Protein AF-C6SLC5-F1 (afdb_monomer_lite)

Structure (mmCIF, N/CA/C/O backbone):
data_AF-C6SLC5-F1
#
_entry.id   AF-C6SLC5-F1
#
loop_
_atom_site.group_PDB
_atom_site.id
_atom_site.type_symbol
_atom_site.label_atom_id
_atom_site.label_alt_id
_atom_site.label_comp_id
_atom_site.label_asym_id
_atom_site.label_entity_id
_atom_site.label_seq_id
_atom_site.pdbx_PDB_ins_code
_atom_site.Cartn_x
_atom_site.Cartn_y
_atom_site.Cartn_z
_atom_site.occupancy
_atom_site.B_iso_or_equiv
_atom_site.auth_seq_id
_atom_site.auth_comp_id
_atom_site.auth_asym_id
_atom_site.auth_atom_id
_atom_site.pdbx_PDB_model_num
ATOM 1 N N . MET A 1 1 ? 1.363 -13.515 1.981 1.00 87.81 1 MET A N 1
ATOM 2 C CA . MET A 1 1 ? 1.481 -14.155 0.653 1.00 87.81 1 MET A CA 1
ATOM 3 C C . MET A 1 1 ? 2.919 -14.030 0.180 1.00 87.81 1 MET A C 1
ATOM 5 O O . MET A 1 1 ? 3.449 -12.926 0.216 1.00 87.81 1 MET A O 1
ATOM 9 N N . ASN A 1 2 ? 3.531 -15.131 -0.256 1.00 89.69 2 ASN A N 1
ATOM 10 C CA . ASN A 1 2 ? 4.826 -15.098 -0.937 1.00 89.69 2 ASN A CA 1
ATOM 11 C C . ASN A 1 2 ? 4.563 -15.045 -2.444 1.00 89.69 2 ASN A C 1
ATOM 13 O O . ASN A 1 2 ? 3.825 -15.890 -2.949 1.00 89.69 2 ASN A O 1
ATOM 17 N N . VAL A 1 3 ? 5.121 -14.058 -3.144 1.00 88.75 3 VAL A N 1
ATOM 18 C CA . VAL A 1 3 ? 4.898 -13.860 -4.582 1.00 88.75 3 VAL A CA 1
ATOM 19 C C . VAL A 1 3 ? 6.215 -13.822 -5.340 1.00 88.75 3 VAL A C 1
ATOM 21 O O . VAL A 1 3 ? 7.162 -13.140 -4.947 1.00 88.75 3 VAL A O 1
ATOM 24 N N . LYS A 1 4 ? 6.250 -14.556 -6.450 1.00 86.88 4 LYS A N 1
ATOM 25 C CA . LYS A 1 4 ? 7.299 -14.456 -7.459 1.00 86.88 4 LYS A CA 1
ATOM 26 C C . LYS A 1 4 ? 6.902 -13.354 -8.430 1.00 86.88 4 LYS A C 1
ATOM 28 O O . LYS A 1 4 ? 5.849 -13.438 -9.054 1.00 86.88 4 LYS A O 1
ATOM 33 N N . VAL A 1 5 ? 7.714 -12.307 -8.497 1.00 81.50 5 VAL A N 1
ATOM 34 C CA . VAL A 1 5 ? 7.429 -11.120 -9.306 1.00 81.50 5 VAL A CA 1
ATOM 35 C C . VAL A 1 5 ? 8.194 -11.230 -10.609 1.00 81.50 5 VAL A C 1
ATOM 37 O O . VAL A 1 5 ? 9.418 -11.356 -10.601 1.00 81.50 5 VAL A O 1
ATOM 40 N N . HIS A 1 6 ? 7.460 -11.195 -11.713 1.00 79.44 6 HIS A N 1
ATOM 41 C CA . HIS A 1 6 ? 8.014 -11.175 -13.060 1.00 79.44 6 HIS A CA 1
ATOM 42 C C . HIS A 1 6 ? 7.972 -9.750 -13.611 1.00 79.44 6 HIS A C 1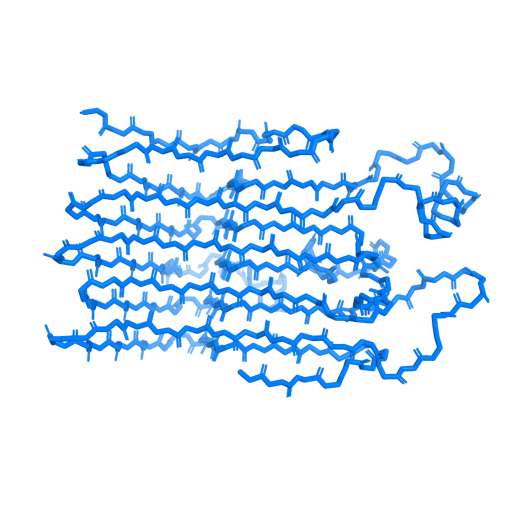
ATOM 44 O O . HIS A 1 6 ? 7.500 -8.814 -12.957 1.00 79.44 6 HIS A O 1
ATOM 50 N N . LYS A 1 7 ? 8.467 -9.566 -14.832 1.00 74.62 7 LYS A N 1
ATOM 51 C CA . LYS A 1 7 ? 8.253 -8.321 -15.572 1.00 74.62 7 LYS A CA 1
ATOM 52 C C . LYS A 1 7 ? 6.748 -8.082 -15.808 1.00 74.62 7 LYS A C 1
ATOM 54 O O . LYS A 1 7 ? 6.029 -9.005 -16.176 1.00 74.62 7 LYS A O 1
ATOM 59 N N . ASP A 1 8 ? 6.304 -6.841 -15.606 1.00 75.31 8 ASP A N 1
ATOM 60 C CA . ASP A 1 8 ? 4.934 -6.345 -15.829 1.00 75.31 8 ASP A CA 1
ATOM 61 C C . ASP A 1 8 ? 3.830 -7.069 -15.031 1.00 75.31 8 ASP A C 1
ATOM 63 O O . ASP A 1 8 ? 2.659 -7.080 -15.412 1.00 75.31 8 ASP A O 1
ATOM 67 N N . THR A 1 9 ? 4.183 -7.661 -13.885 1.00 80.00 9 THR A N 1
ATOM 68 C CA . THR A 1 9 ? 3.211 -8.284 -12.975 1.00 80.00 9 THR A CA 1
ATOM 69 C C . THR A 1 9 ? 2.804 -7.353 -11.845 1.00 80.00 9 THR A C 1
ATOM 71 O O . THR A 1 9 ? 3.651 -6.740 -11.190 1.00 80.00 9 THR A O 1
ATOM 74 N N . HIS A 1 10 ? 1.505 -7.317 -11.556 1.00 86.62 10 HIS A N 1
ATOM 75 C CA . HIS A 1 10 ? 0.929 -6.544 -10.462 1.00 86.62 10 HIS A CA 1
ATOM 76 C C . HIS A 1 10 ? 0.331 -7.487 -9.419 1.00 86.62 10 HIS A C 1
ATOM 78 O O . HIS A 1 10 ? -0.437 -8.385 -9.764 1.00 86.62 10 HIS A O 1
ATOM 84 N N . HIS A 1 11 ? 0.650 -7.266 -8.145 1.00 91.00 11 HIS A N 1
ATOM 85 C CA . HIS A 1 11 ? 0.053 -8.023 -7.046 1.00 91.00 11 HIS A CA 1
ATOM 86 C C . HIS A 1 11 ? -0.612 -7.103 -6.034 1.00 91.00 11 HIS A C 1
ATOM 88 O O . HIS A 1 11 ? -0.116 -6.015 -5.732 1.00 91.00 11 HIS A O 1
ATOM 94 N N . PHE A 1 12 ? -1.706 -7.604 -5.468 1.00 93.62 12 PHE A N 1
ATOM 95 C CA . PHE A 1 12 ? -2.562 -6.882 -4.542 1.00 93.62 12 PHE A CA 1
ATOM 96 C C . PHE A 1 12 ? -2.860 -7.765 -3.334 1.00 93.62 12 PHE A C 1
ATOM 98 O O . PHE A 1 12 ? -3.155 -8.948 -3.500 1.00 93.62 12 PHE A O 1
ATOM 105 N N . GLY A 1 13 ? -2.802 -7.203 -2.128 1.00 96.25 13 GLY A N 1
ATOM 106 C CA . GLY A 1 13 ? -3.351 -7.857 -0.940 1.00 96.25 13 GLY A CA 1
ATOM 107 C C . GLY A 1 13 ? -4.875 -7.765 -0.946 1.00 96.25 13 GLY A C 1
ATOM 108 O O . GLY A 1 13 ? -5.565 -8.777 -0.886 1.00 96.25 13 GLY A O 1
ATOM 109 N N . ILE A 1 14 ? -5.388 -6.543 -1.103 1.00 96.25 14 ILE A N 1
ATOM 110 C CA . ILE A 1 14 ? -6.794 -6.247 -1.393 1.00 96.25 14 ILE A CA 1
ATOM 111 C C . ILE A 1 14 ? -6.854 -5.383 -2.650 1.00 96.25 14 ILE A C 1
ATOM 113 O O . ILE A 1 14 ? -6.160 -4.371 -2.744 1.00 96.25 14 ILE A O 1
ATOM 117 N N . HIS A 1 15 ? -7.710 -5.770 -3.591 1.00 94.56 15 HIS A N 1
ATOM 118 C CA . HIS A 1 15 ? -7.966 -5.034 -4.823 1.00 94.56 15 HIS A CA 1
ATOM 119 C C . HIS A 1 15 ? -9.462 -4.728 -4.917 1.00 94.56 15 HIS A C 1
ATOM 121 O O . HIS A 1 15 ? -10.251 -5.601 -5.271 1.00 94.56 15 HIS A O 1
ATOM 127 N N . ASN A 1 16 ? -9.850 -3.512 -4.531 1.00 93.62 16 ASN A N 1
ATOM 128 C CA . ASN A 1 16 ? -11.245 -3.083 -4.457 1.00 93.62 16 ASN A CA 1
ATOM 129 C C . ASN A 1 16 ? -11.529 -2.010 -5.520 1.00 93.62 16 ASN A C 1
ATOM 131 O O . ASN A 1 16 ? -11.000 -0.901 -5.437 1.00 93.62 16 ASN A O 1
ATOM 135 N N . LEU A 1 17 ? -12.332 -2.335 -6.531 1.00 88.81 17 LEU A N 1
ATOM 136 C CA . LEU A 1 17 ? -12.533 -1.509 -7.721 1.00 88.81 17 LEU A CA 1
ATOM 137 C C . LEU A 1 17 ? -14.006 -1.460 -8.130 1.00 88.81 17 LEU A C 1
ATOM 139 O O . LEU A 1 17 ? -14.726 -2.435 -7.973 1.00 88.81 17 LEU A O 1
ATOM 143 N N . ASN A 1 18 ? -14.377 -0.399 -8.847 1.00 85.56 18 ASN A N 1
ATOM 144 C CA . ASN A 1 18 ? -15.647 -0.275 -9.569 1.00 85.56 18 ASN A CA 1
ATOM 145 C C . ASN A 1 18 ? -16.880 -0.249 -8.657 1.00 85.56 18 ASN A C 1
ATOM 147 O O . ASN A 1 18 ? -17.829 -1.006 -8.856 1.00 85.56 18 ASN A O 1
ATOM 151 N N . ASN A 1 19 ? -16.890 0.704 -7.724 1.00 86.94 19 ASN A N 1
ATOM 152 C CA . ASN A 1 19 ? -18.029 1.024 -6.870 1.00 86.94 19 ASN A CA 1
ATOM 153 C C . ASN A 1 19 ? -18.441 -0.155 -5.978 1.00 86.94 19 ASN A C 1
ATOM 155 O O . ASN A 1 19 ? -19.615 -0.524 -5.913 1.00 86.94 19 ASN A O 1
ATOM 159 N N . THR A 1 20 ? -17.455 -0.755 -5.313 1.00 89.75 20 THR A N 1
ATOM 160 C CA . THR A 1 20 ? -17.655 -1.885 -4.403 1.00 89.75 20 THR A CA 1
ATOM 161 C C . THR A 1 20 ? -17.179 -1.583 -2.991 1.00 89.75 20 THR A C 1
ATOM 163 O O . THR A 1 20 ? -16.264 -0.786 -2.764 1.00 89.75 20 THR A O 1
ATOM 166 N N . ASP A 1 21 ? -17.787 -2.276 -2.033 1.00 94.75 21 ASP A N 1
ATOM 167 C CA . ASP A 1 21 ? -17.478 -2.135 -0.619 1.00 94.75 21 ASP A CA 1
ATOM 168 C C . ASP A 1 21 ? -16.820 -3.407 -0.079 1.00 94.75 21 ASP A C 1
ATOM 170 O O . ASP A 1 21 ? -17.325 -4.518 -0.248 1.00 94.75 21 ASP A O 1
ATOM 174 N N . VAL A 1 22 ? -15.686 -3.239 0.597 1.00 97.25 22 VAL A N 1
ATOM 175 C CA . VAL A 1 22 ? -14.972 -4.309 1.298 1.00 97.25 22 VAL A CA 1
ATOM 176 C C . VAL A 1 22 ? -14.948 -3.975 2.780 1.00 97.25 22 VAL A C 1
ATOM 178 O O . VAL A 1 22 ? -14.377 -2.966 3.189 1.00 97.25 22 VAL A O 1
ATOM 181 N N . HIS A 1 23 ? -15.532 -4.851 3.594 1.00 96.81 23 HIS A N 1
ATOM 182 C CA . HIS A 1 23 ? -15.555 -4.724 5.047 1.00 96.81 23 HIS A CA 1
ATOM 183 C C . HIS A 1 23 ? -14.910 -5.957 5.673 1.00 96.81 23 HIS A C 1
ATOM 185 O O . HIS A 1 23 ? -15.423 -7.065 5.535 1.00 96.81 23 HIS A O 1
ATOM 191 N N . LEU A 1 24 ? -13.786 -5.760 6.361 1.00 95.25 24 LEU A N 1
ATOM 192 C CA . LEU A 1 24 ? -13.090 -6.808 7.101 1.00 95.25 24 LEU A CA 1
ATOM 193 C C . LEU A 1 24 ? -13.078 -6.455 8.586 1.00 95.25 24 LEU A C 1
ATOM 195 O O . LEU A 1 24 ? -12.535 -5.421 8.985 1.00 95.25 24 LEU A O 1
ATOM 199 N N . THR A 1 25 ? -13.676 -7.327 9.394 1.00 96.00 25 THR A N 1
ATOM 200 C CA . THR A 1 25 ? -13.748 -7.168 10.846 1.00 96.00 25 THR A CA 1
ATOM 201 C C . THR A 1 25 ? -13.079 -8.352 11.530 1.00 96.00 25 THR A C 1
ATOM 203 O O . THR A 1 25 ? -13.459 -9.500 11.311 1.00 96.00 25 THR A O 1
ATOM 206 N N . ALA A 1 26 ? -12.104 -8.055 12.381 1.00 93.00 26 ALA A N 1
ATOM 207 C CA . ALA A 1 26 ? -11.388 -8.996 13.228 1.00 93.00 26 ALA A CA 1
ATOM 208 C C . ALA A 1 26 ? -11.658 -8.635 14.699 1.00 93.00 26 ALA A C 1
ATOM 210 O O . ALA A 1 26 ? -10.891 -7.897 15.309 1.00 93.00 26 ALA A O 1
ATOM 211 N N . GLU A 1 27 ? -12.774 -9.112 15.259 1.00 84.88 27 GLU A N 1
ATOM 212 C CA . GLU A 1 27 ? -13.316 -8.645 16.555 1.00 84.88 27 GLU A CA 1
ATOM 213 C C . GLU A 1 27 ? -12.316 -8.742 17.717 1.00 84.88 27 GLU A C 1
ATOM 215 O O . GLU A 1 27 ? -12.132 -7.779 18.459 1.00 84.88 27 GLU A O 1
ATOM 220 N N . ASP A 1 28 ? -11.607 -9.867 17.820 1.00 88.00 2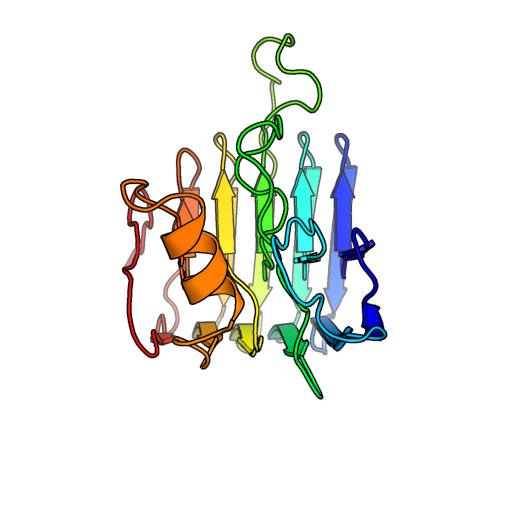8 ASP A N 1
ATOM 221 C CA . ASP A 1 28 ? -10.595 -10.104 18.855 1.00 88.00 28 ASP A CA 1
ATOM 222 C C . ASP A 1 28 ? -9.214 -10.435 18.282 1.00 88.00 28 ASP A C 1
ATOM 224 O O . ASP A 1 28 ? -8.359 -10.999 18.966 1.00 88.00 28 ASP A O 1
ATOM 228 N N . SER A 1 29 ? -8.957 -10.058 17.030 1.00 93.62 29 SER A N 1
ATOM 229 C CA . SER A 1 29 ? -7.679 -10.335 16.373 1.00 93.62 29 SER A CA 1
ATOM 230 C C . SER A 1 29 ? -7.212 -9.188 15.478 1.00 93.62 29 SER A C 1
ATOM 232 O O . SER A 1 29 ? -7.809 -8.113 15.437 1.00 93.62 29 SER A O 1
ATOM 234 N N . ASP A 1 30 ? -6.077 -9.394 14.820 1.00 96.50 30 ASP A N 1
ATOM 235 C CA . ASP A 1 30 ? -5.475 -8.417 13.924 1.00 96.50 30 ASP A CA 1
ATOM 236 C C . ASP A 1 30 ? -5.960 -8.647 12.491 1.00 96.50 30 ASP A C 1
ATOM 238 O O . ASP A 1 30 ? -5.981 -9.784 12.016 1.00 96.50 30 ASP A O 1
ATOM 242 N N . ASN A 1 31 ? -6.226 -7.571 11.750 1.00 97.19 31 ASN A N 1
ATOM 243 C CA . ASN A 1 31 ? -6.232 -7.663 10.293 1.00 97.19 31 ASN A CA 1
ATOM 244 C C . ASN A 1 31 ? -4.783 -7.630 9.806 1.00 97.19 31 ASN A C 1
ATOM 246 O O . ASN A 1 31 ? -4.067 -6.657 10.058 1.00 97.19 31 ASN A O 1
ATOM 250 N N . VAL A 1 32 ? -4.348 -8.673 9.098 1.00 96.69 32 VAL A N 1
ATOM 251 C CA . VAL A 1 32 ? -2.975 -8.781 8.587 1.00 96.69 32 VAL A CA 1
ATOM 252 C C . VAL A 1 32 ? -2.987 -8.989 7.079 1.00 96.69 32 VAL A C 1
ATOM 254 O O . VAL A 1 32 ? -3.448 -10.011 6.577 1.00 96.69 32 VAL A O 1
ATOM 257 N N . ILE A 1 33 ? -2.424 -8.025 6.360 1.00 97.25 33 ILE A N 1
ATOM 258 C CA . ILE A 1 33 ? -2.154 -8.089 4.928 1.00 97.25 33 ILE A CA 1
ATOM 259 C C . ILE A 1 33 ? -0.642 -8.065 4.767 1.00 97.25 33 ILE A C 1
ATOM 261 O O . ILE A 1 33 ? -0.008 -7.031 4.955 1.00 97.25 33 ILE A O 1
ATOM 265 N N . GLU A 1 34 ? -0.063 -9.208 4.418 1.00 96.56 34 GLU A N 1
ATOM 266 C CA . GLU A 1 34 ? 1.379 -9.341 4.226 1.00 96.56 34 GLU A CA 1
ATOM 267 C C . GLU A 1 34 ? 1.688 -9.811 2.805 1.00 96.56 34 GLU A C 1
ATOM 269 O O . GLU A 1 34 ? 1.198 -10.857 2.365 1.00 96.56 34 GLU A O 1
ATOM 274 N N . ILE A 1 35 ? 2.557 -9.078 2.110 1.00 94.88 35 ILE A N 1
ATOM 275 C CA . ILE A 1 35 ? 3.122 -9.465 0.817 1.00 94.88 35 ILE A CA 1
ATOM 276 C C . ILE A 1 35 ? 4.642 -9.557 0.952 1.00 94.88 35 ILE A C 1
ATOM 278 O O . ILE A 1 35 ? 5.308 -8.588 1.313 1.00 94.88 35 ILE A O 1
ATOM 282 N N . LYS A 1 36 ? 5.193 -10.724 0.626 1.00 93.19 36 LYS A N 1
ATOM 283 C CA . LYS A 1 36 ? 6.631 -10.973 0.514 1.00 93.19 36 LYS A CA 1
ATOM 284 C C . LYS A 1 36 ? 6.955 -11.240 -0.949 1.00 93.19 36 LYS A C 1
ATOM 286 O O . LYS A 1 36 ? 6.608 -12.294 -1.476 1.00 93.19 36 LYS A O 1
ATOM 291 N N . GLY A 1 37 ? 7.533 -10.248 -1.618 1.00 89.19 37 GLY A N 1
ATOM 292 C CA . GLY A 1 37 ? 7.881 -10.318 -3.033 1.00 89.19 37 GLY A CA 1
ATOM 293 C C . GLY A 1 37 ? 9.326 -10.742 -3.256 1.00 89.19 37 GLY A C 1
ATOM 294 O O . GLY A 1 37 ? 10.237 -10.246 -2.600 1.00 89.19 37 GLY A O 1
ATOM 295 N N . GLU A 1 38 ? 9.555 -11.607 -4.229 1.00 86.38 38 GLU A N 1
ATOM 296 C CA . GLU A 1 38 ? 10.892 -11.944 -4.703 1.00 86.38 38 GLU A CA 1
ATOM 297 C C . GLU A 1 38 ? 10.894 -11.862 -6.225 1.00 86.38 38 GLU A C 1
ATOM 299 O O . GLU A 1 38 ? 10.076 -12.513 -6.879 1.00 86.38 38 GLU A O 1
ATOM 304 N N . LEU A 1 39 ? 11.791 -11.055 -6.796 1.00 80.44 39 LEU A N 1
ATOM 305 C CA . LEU A 1 39 ? 11.984 -11.030 -8.240 1.00 80.44 39 LEU A CA 1
ATOM 306 C C . LEU A 1 39 ? 12.387 -12.430 -8.718 1.00 80.44 39 LEU A C 1
ATOM 308 O O . LEU A 1 39 ? 13.397 -12.984 -8.281 1.00 80.44 39 LEU A O 1
ATOM 312 N N . ALA A 1 40 ? 11.571 -12.989 -9.604 1.00 81.12 40 ALA A N 1
ATOM 313 C CA . ALA A 1 40 ? 11.754 -14.327 -10.149 1.00 81.12 40 ALA A CA 1
ATOM 314 C C . ALA A 1 40 ? 12.823 -14.359 -11.245 1.00 81.12 40 ALA A C 1
ATOM 316 O O . ALA A 1 40 ? 13.557 -15.337 -11.376 1.00 81.12 40 ALA A O 1
ATOM 317 N N . ASP A 1 41 ? 12.915 -13.271 -12.007 1.00 74.94 41 ASP A N 1
ATOM 318 C CA . ASP A 1 41 ? 13.792 -13.159 -13.162 1.00 74.94 41 ASP A CA 1
ATOM 319 C C . ASP A 1 41 ? 15.122 -12.483 -12.799 1.00 74.94 41 ASP A C 1
ATOM 321 O O . ASP A 1 41 ? 15.283 -11.821 -11.769 1.00 74.94 41 ASP A O 1
ATOM 325 N N . LEU A 1 42 ? 16.126 -12.628 -13.662 1.00 70.12 42 LEU A N 1
ATOM 326 C CA . LEU A 1 42 ? 17.317 -11.798 -13.534 1.00 70.12 42 LEU A CA 1
ATOM 327 C C . LEU A 1 42 ? 16.927 -10.332 -13.747 1.00 70.12 42 LEU A C 1
ATOM 329 O O . LEU A 1 42 ? 16.183 -10.005 -14.669 1.00 70.12 42 LEU A O 1
ATOM 333 N N . MET A 1 43 ? 17.474 -9.450 -12.907 1.00 64.38 43 MET A N 1
ATOM 334 C CA . MET A 1 43 ? 17.372 -8.006 -13.113 1.00 64.38 43 MET A CA 1
ATOM 335 C C . MET A 1 43 ? 17.755 -7.675 -14.563 1.00 64.38 43 MET A C 1
ATOM 337 O O . MET A 1 43 ? 18.860 -8.050 -14.973 1.00 64.38 43 MET A O 1
ATOM 341 N N . PRO A 1 44 ? 16.895 -6.984 -15.332 1.00 58.19 44 PRO A N 1
ATOM 342 C CA . PRO A 1 44 ? 17.221 -6.628 -16.703 1.00 58.19 44 PRO A CA 1
ATOM 343 C C . PRO A 1 44 ? 18.505 -5.793 -16.750 1.00 58.19 44 PRO A C 1
ATOM 345 O O . PRO A 1 44 ? 18.663 -4.837 -15.990 1.00 58.19 44 PRO A O 1
ATOM 348 N N . THR A 1 45 ? 19.423 -6.140 -17.650 1.00 56.19 45 THR A N 1
ATOM 349 C CA . THR A 1 45 ? 20.614 -5.338 -17.950 1.00 56.19 45 THR A CA 1
ATOM 350 C C . THR A 1 45 ? 20.304 -4.415 -19.134 1.00 56.19 45 THR A C 1
ATOM 352 O O . THR A 1 45 ? 20.099 -4.916 -20.236 1.00 56.19 45 THR A O 1
ATOM 355 N N . GLY A 1 46 ? 20.253 -3.088 -18.946 1.00 56.12 46 GLY A N 1
ATOM 356 C CA . GLY A 1 46 ? 20.007 -2.123 -20.038 1.00 56.12 46 GLY A CA 1
ATOM 357 C C . GLY A 1 46 ? 18.975 -1.036 -19.710 1.00 56.12 46 GLY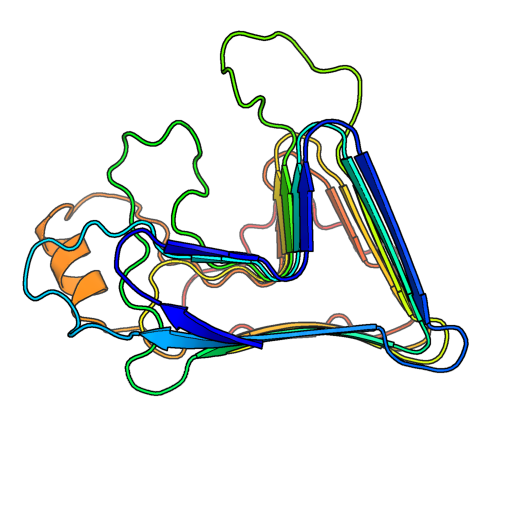 A C 1
ATOM 358 O O . GLY A 1 46 ? 18.829 -0.666 -18.550 1.00 56.12 46 GLY A O 1
ATOM 359 N N . ASN A 1 47 ? 18.276 -0.507 -20.726 1.00 52.75 47 ASN A N 1
ATOM 360 C CA . ASN A 1 47 ? 17.128 0.391 -20.528 1.00 52.75 47 ASN A CA 1
ATOM 361 C C . ASN A 1 47 ? 16.007 -0.408 -19.860 1.00 52.75 47 ASN A C 1
ATOM 363 O O . ASN A 1 47 ? 15.490 -1.352 -20.460 1.00 52.75 47 ASN A O 1
ATOM 367 N N . VAL A 1 48 ? 15.671 -0.074 -18.613 1.00 55.25 48 VAL A N 1
ATOM 368 C CA . VAL A 1 48 ? 14.707 -0.861 -17.843 1.00 55.25 48 VAL A CA 1
ATOM 369 C C . VAL A 1 48 ? 13.394 -0.112 -17.719 1.00 55.25 48 VAL A C 1
ATOM 371 O O . VAL A 1 48 ? 13.231 0.759 -16.871 1.00 55.25 48 VAL A O 1
ATOM 374 N N . GLU A 1 49 ? 12.464 -0.504 -18.578 1.00 56.84 49 GLU A N 1
ATOM 375 C CA . GLU A 1 49 ? 11.049 -0.175 -18.486 1.00 56.84 49 GLU A CA 1
ATOM 376 C C . GLU A 1 49 ? 10.341 -1.448 -18.013 1.00 56.84 49 GLU A C 1
ATOM 378 O O . GLU A 1 49 ? 10.222 -2.433 -18.748 1.00 56.84 49 GLU A O 1
ATOM 383 N N . SER A 1 50 ? 9.973 -1.477 -16.738 1.00 60.31 50 SER A N 1
ATOM 384 C CA . SER A 1 50 ? 9.134 -2.523 -16.163 1.00 60.31 50 SER A CA 1
ATOM 385 C C . SER A 1 50 ? 8.094 -1.848 -15.283 1.00 60.31 50 SER A C 1
ATOM 387 O O . SER A 1 50 ? 8.377 -0.873 -14.582 1.00 60.31 50 SER A O 1
ATOM 389 N N . THR A 1 51 ? 6.863 -2.338 -15.369 1.00 68.12 51 THR A N 1
ATOM 390 C CA . THR A 1 51 ? 5.715 -1.759 -14.665 1.00 68.12 51 THR A CA 1
ATOM 391 C C . THR A 1 51 ? 5.318 -2.548 -13.426 1.00 68.12 51 THR A C 1
ATOM 393 O O . THR A 1 51 ? 4.352 -2.178 -12.767 1.00 68.12 51 THR A O 1
ATOM 396 N N . SER A 1 52 ? 6.080 -3.584 -13.056 1.00 78.94 52 SER A N 1
ATOM 397 C CA . SER A 1 52 ? 5.764 -4.417 -11.896 1.00 78.94 52 SER A CA 1
ATOM 398 C C . SER A 1 52 ? 5.667 -3.603 -10.611 1.00 78.94 52 SER A C 1
ATOM 400 O O . SER A 1 52 ? 6.521 -2.764 -10.322 1.00 78.94 52 SER A O 1
ATOM 402 N N . PHE A 1 53 ? 4.638 -3.880 -9.814 1.00 85.56 53 PHE A N 1
ATOM 403 C CA . PHE A 1 53 ? 4.454 -3.257 -8.510 1.00 85.56 53 PHE A CA 1
ATOM 404 C C . PHE A 1 53 ? 3.678 -4.162 -7.555 1.00 85.56 53 PHE A C 1
ATOM 406 O O . PHE A 1 53 ? 2.931 -5.056 -7.963 1.00 85.56 53 PHE A O 1
ATOM 413 N N . LEU A 1 54 ? 3.821 -3.879 -6.262 1.00 90.81 54 LEU A N 1
ATOM 414 C CA . LEU A 1 54 ? 3.001 -4.472 -5.210 1.00 90.81 54 LEU A CA 1
ATOM 415 C C . LEU A 1 54 ? 2.102 -3.410 -4.578 1.00 90.81 54 LEU A C 1
ATOM 417 O O . LEU A 1 54 ? 2.552 -2.291 -4.316 1.00 90.81 54 LEU A O 1
ATOM 421 N N . ARG A 1 55 ? 0.851 -3.763 -4.277 1.00 93.12 55 ARG A N 1
ATOM 422 C CA . ARG A 1 55 ? -0.041 -2.936 -3.459 1.00 93.12 55 ARG A CA 1
ATOM 423 C C . ARG A 1 55 ? -0.591 -3.731 -2.289 1.00 93.12 55 ARG A C 1
ATOM 425 O O . ARG A 1 55 ? -1.136 -4.813 -2.475 1.00 93.12 55 ARG A O 1
ATOM 432 N N . GLY A 1 56 ? -0.462 -3.201 -1.078 1.00 96.31 56 GLY A N 1
ATOM 433 C CA . GLY A 1 56 ? -1.069 -3.824 0.097 1.00 96.31 56 GLY A CA 1
ATOM 434 C C . GLY A 1 56 ? -2.587 -3.761 -0.027 1.00 96.31 56 GLY A C 1
ATOM 435 O O . GLY A 1 56 ? -3.255 -4.790 -0.098 1.00 96.31 56 GLY A O 1
ATOM 436 N N . ILE A 1 57 ? -3.112 -2.543 -0.154 1.00 97.00 57 ILE A N 1
ATOM 437 C CA . ILE A 1 57 ? -4.516 -2.272 -0.455 1.00 97.00 57 ILE A CA 1
ATOM 438 C C . ILE A 1 57 ? -4.587 -1.286 -1.616 1.00 97.00 57 ILE A C 1
ATOM 440 O O . ILE A 1 57 ? -3.991 -0.210 -1.559 1.00 97.00 57 ILE A O 1
ATOM 444 N N . GLU A 1 58 ? -5.360 -1.628 -2.638 1.00 94.56 58 GLU A N 1
ATOM 445 C CA . GLU A 1 58 ? -5.850 -0.679 -3.626 1.00 94.56 58 GLU A CA 1
ATOM 446 C C . GLU A 1 58 ? -7.357 -0.509 -3.490 1.00 94.56 58 GLU A C 1
ATOM 448 O O . GLU A 1 58 ? -8.110 -1.478 -3.378 1.00 94.56 58 GLU A O 1
ATOM 453 N N . THR A 1 59 ? -7.800 0.743 -3.497 1.00 93.25 59 THR A N 1
ATOM 454 C CA . THR A 1 59 ? -9.216 1.089 -3.555 1.00 93.25 59 THR A CA 1
ATOM 455 C C . THR A 1 59 ? -9.424 2.205 -4.563 1.00 93.25 59 THR A C 1
ATOM 457 O O . THR A 1 59 ? -8.899 3.307 -4.396 1.00 93.25 59 THR A O 1
ATOM 460 N N . ALA A 1 60 ? -10.175 1.928 -5.623 1.00 88.50 60 ALA A N 1
ATOM 461 C CA . ALA A 1 60 ? -10.393 2.905 -6.678 1.00 88.50 60 ALA A CA 1
ATOM 462 C C . ALA A 1 60 ? -11.793 2.845 -7.285 1.00 88.50 60 ALA A C 1
ATOM 464 O O . ALA A 1 60 ? -12.561 1.910 -7.060 1.00 88.50 60 ALA A O 1
ATOM 465 N N . PHE A 1 61 ? -12.111 3.870 -8.076 1.00 84.38 61 PHE A N 1
ATOM 466 C CA . PHE A 1 61 ? -13.362 3.989 -8.825 1.00 84.38 61 PHE A CA 1
ATOM 467 C C . PHE A 1 61 ? -14.614 3.916 -7.929 1.00 84.38 61 PHE A C 1
ATOM 469 O O . PHE A 1 61 ? -15.468 3.059 -8.126 1.00 84.38 61 PHE A O 1
ATOM 476 N N . LYS A 1 62 ? -14.730 4.833 -6.955 1.00 85.75 62 LYS A N 1
ATOM 477 C CA . LYS A 1 62 ? -15.856 4.962 -5.998 1.00 85.75 62 LYS A CA 1
ATOM 478 C C . LYS A 1 62 ? -15.995 3.817 -4.992 1.00 85.75 62 LYS A C 1
ATOM 480 O O . LYS A 1 62 ? -17.072 3.593 -4.454 1.00 85.75 62 LYS A O 1
ATOM 485 N N . SER A 1 63 ? -14.921 3.084 -4.749 1.00 90.56 63 SER A N 1
ATOM 486 C CA . SER A 1 63 ? -14.964 1.927 -3.855 1.00 90.56 63 SER A CA 1
ATOM 487 C C . SER A 1 63 ? -14.629 2.322 -2.419 1.00 90.56 63 SER A C 1
ATOM 489 O O . SER A 1 63 ? -13.868 3.269 -2.196 1.00 90.56 63 SER A O 1
ATOM 491 N N . ASN A 1 64 ? -15.149 1.587 -1.438 1.00 95.12 64 ASN A N 1
ATOM 492 C CA . ASN A 1 64 ? -14.841 1.814 -0.027 1.00 95.12 64 ASN A CA 1
ATOM 493 C C . ASN A 1 64 ? -14.247 0.561 0.606 1.00 95.12 64 ASN A C 1
ATOM 495 O O . ASN A 1 64 ? -14.799 -0.529 0.495 1.00 95.12 64 ASN A O 1
ATOM 499 N N . THR A 1 65 ? -13.127 0.711 1.306 1.00 97.81 65 THR A N 1
ATOM 500 C CA . THR A 1 65 ? -12.529 -0.390 2.070 1.00 97.81 65 THR A CA 1
ATOM 501 C C . THR A 1 65 ? -12.436 -0.011 3.539 1.00 97.81 65 THR A C 1
ATOM 503 O O . THR A 1 65 ? -11.847 1.012 3.894 1.00 97.81 65 THR A O 1
ATOM 506 N N . VAL A 1 66 ? -12.988 -0.854 4.406 1.00 98.00 66 VAL A N 1
ATOM 507 C CA . VAL A 1 66 ? -12.985 -0.680 5.858 1.00 98.00 66 VAL A CA 1
ATOM 508 C C . VAL A 1 66 ? -12.362 -1.902 6.516 1.00 98.00 66 VAL A C 1
ATOM 510 O O . VAL A 1 66 ? -12.857 -3.016 6.360 1.00 98.00 66 VAL A O 1
ATOM 513 N N . LEU A 1 67 ? -11.298 -1.686 7.288 1.00 97.81 67 LEU A N 1
ATOM 514 C CA . LEU A 1 67 ? -10.698 -2.701 8.153 1.00 97.81 67 LEU A CA 1
ATOM 515 C C . LEU A 1 67 ? -10.876 -2.281 9.612 1.00 97.81 67 LEU A C 1
ATOM 517 O O . LEU A 1 67 ? -10.447 -1.193 10.001 1.00 97.81 67 LEU A O 1
ATOM 521 N N . THR A 1 68 ? -11.494 -3.145 10.415 1.00 97.06 68 THR A N 1
ATOM 522 C CA . THR A 1 68 ? -11.645 -2.964 11.866 1.00 97.06 68 THR A CA 1
ATOM 523 C C . THR A 1 68 ? -11.070 -4.170 12.596 1.00 97.06 68 THR A C 1
ATOM 525 O O . THR A 1 68 ? -11.456 -5.297 12.307 1.00 97.06 68 THR A O 1
ATOM 528 N N . GLY A 1 69 ? -10.151 -3.963 13.533 1.00 95.94 69 GLY A N 1
ATOM 529 C CA . GLY A 1 69 ? -9.582 -5.050 14.336 1.00 95.94 69 GLY A CA 1
ATOM 530 C C . GLY A 1 69 ? -8.792 -4.536 15.530 1.00 95.94 69 GLY A C 1
ATOM 531 O O . GLY A 1 69 ? -8.692 -3.322 15.718 1.00 95.94 69 GLY A O 1
ATOM 532 N N . ASN A 1 70 ? -8.211 -5.429 16.336 1.00 95.50 70 ASN A N 1
ATOM 533 C CA . ASN A 1 70 ? -7.337 -5.030 17.449 1.00 95.50 70 ASN A CA 1
ATOM 534 C C . ASN A 1 70 ? -6.179 -4.167 16.931 1.00 95.50 70 ASN A C 1
ATOM 536 O O . ASN A 1 70 ? -5.938 -3.073 17.443 1.00 95.50 70 ASN A O 1
ATOM 540 N N . ASN A 1 71 ? -5.530 -4.651 15.870 1.00 95.19 71 ASN A N 1
ATOM 541 C CA . ASN A 1 71 ? -4.550 -3.938 15.062 1.00 95.19 71 ASN A CA 1
ATOM 542 C C . ASN A 1 71 ? -4.886 -4.113 13.575 1.00 95.19 71 ASN A C 1
ATOM 544 O O . ASN A 1 71 ? -5.498 -5.109 13.181 1.00 95.19 71 ASN A O 1
ATOM 548 N N . ASN A 1 72 ? -4.407 -3.198 12.733 1.00 96.75 72 ASN A N 1
ATOM 549 C CA . ASN A 1 72 ? -4.383 -3.389 11.282 1.00 96.75 72 ASN A CA 1
ATOM 550 C C . ASN A 1 72 ? -2.939 -3.308 10.798 1.00 96.75 72 ASN A C 1
ATOM 552 O O . ASN A 1 72 ? -2.271 -2.300 11.013 1.00 96.75 72 ASN A O 1
ATOM 556 N N . LYS A 1 73 ? -2.451 -4.362 10.148 1.00 96.62 73 LYS A N 1
ATOM 557 C CA . LYS A 1 73 ? -1.064 -4.481 9.694 1.00 96.62 73 LYS A CA 1
ATOM 558 C C . LYS A 1 73 ? -1.043 -4.711 8.193 1.00 96.62 73 LYS A C 1
ATOM 560 O O . LYS A 1 73 ? -1.499 -5.743 7.714 1.00 96.62 73 LYS A O 1
ATOM 565 N N . ILE A 1 74 ? -0.490 -3.753 7.463 1.00 97.56 74 ILE A N 1
ATOM 566 C CA . ILE A 1 74 ? -0.225 -3.839 6.032 1.00 97.56 74 ILE A CA 1
ATOM 567 C C . ILE A 1 74 ? 1.289 -3.835 5.857 1.00 97.56 74 ILE A C 1
ATOM 569 O O . ILE A 1 74 ? 1.948 -2.825 6.111 1.00 97.56 74 ILE A O 1
ATOM 573 N N . SER A 1 75 ? 1.853 -4.961 5.431 1.00 95.69 75 SER A N 1
ATOM 574 C CA . SER A 1 75 ? 3.288 -5.114 5.226 1.00 95.69 75 SER A CA 1
ATOM 575 C C . SER A 1 75 ? 3.623 -5.547 3.803 1.00 95.69 75 SER A C 1
ATOM 577 O O . SER A 1 75 ? 3.023 -6.460 3.236 1.00 95.69 75 SER A O 1
ATOM 579 N N . ILE A 1 76 ? 4.625 -4.885 3.229 1.00 94.25 76 ILE A N 1
ATOM 580 C CA . ILE A 1 76 ? 5.253 -5.302 1.978 1.00 94.25 76 ILE A CA 1
ATOM 581 C C . ILE A 1 76 ? 6.744 -5.417 2.231 1.00 94.25 76 ILE A C 1
ATOM 583 O O . ILE A 1 76 ? 7.404 -4.431 2.556 1.00 94.25 76 ILE A O 1
ATOM 587 N N . ALA A 1 77 ? 7.282 -6.612 2.057 1.00 91.75 77 ALA A N 1
ATOM 588 C CA . ALA A 1 77 ? 8.709 -6.859 2.117 1.00 91.75 77 ALA A CA 1
ATOM 589 C C . ALA A 1 77 ? 9.182 -7.475 0.807 1.00 91.75 77 ALA A C 1
ATOM 591 O O . ALA A 1 77 ? 8.437 -8.195 0.143 1.00 91.75 77 ALA A O 1
ATOM 592 N N . THR A 1 78 ? 10.433 -7.213 0.447 1.00 87.00 78 THR A N 1
ATOM 593 C CA . THR A 1 78 ? 11.064 -7.893 -0.683 1.00 87.00 78 THR A CA 1
ATOM 594 C C . THR A 1 78 ? 12.294 -8.660 -0.255 1.00 87.00 78 THR A C 1
ATOM 596 O O . THR A 1 78 ? 13.134 -8.133 0.482 1.00 87.00 78 THR A O 1
ATOM 599 N N . GLU A 1 79 ? 12.434 -9.864 -0.782 1.00 82.94 79 GLU A N 1
ATOM 600 C CA . GLU A 1 79 ? 13.565 -10.749 -0.544 1.00 82.94 79 GLU A CA 1
ATOM 601 C C . GLU A 1 79 ? 14.513 -10.779 -1.752 1.00 82.94 79 GLU A C 1
ATOM 603 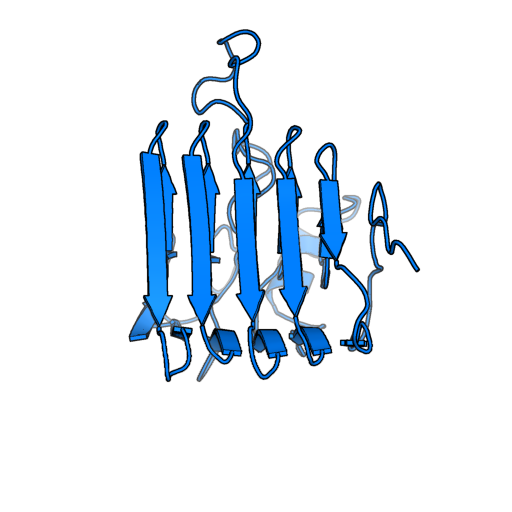O O . GLU A 1 79 ? 14.253 -10.179 -2.799 1.00 82.94 79 GLU A O 1
ATOM 608 N N . GLY A 1 80 ? 15.667 -11.431 -1.582 1.00 77.25 80 GLY A N 1
ATOM 609 C CA . GLY A 1 80 ? 16.651 -11.604 -2.650 1.00 77.25 80 GLY A CA 1
ATOM 610 C C . GLY A 1 80 ? 17.087 -10.284 -3.297 1.00 77.25 80 GLY A C 1
ATOM 611 O O . GLY A 1 80 ? 17.547 -9.360 -2.619 1.00 77.25 80 GLY A O 1
ATOM 612 N N . LYS A 1 81 ? 16.946 -10.212 -4.626 1.00 70.12 81 LYS A N 1
ATOM 613 C CA . LYS A 1 81 ? 17.315 -9.049 -5.449 1.00 70.12 81 LYS A CA 1
ATOM 614 C C . LYS A 1 81 ? 16.257 -7.935 -5.455 1.00 70.12 81 LYS A C 1
ATOM 616 O O . LYS A 1 81 ? 16.415 -6.993 -6.225 1.00 70.12 81 LYS A O 1
ATOM 621 N N . GLY A 1 82 ? 15.235 -7.984 -4.599 1.00 73.19 82 GLY A N 1
ATOM 622 C CA . GLY A 1 82 ? 14.176 -6.973 -4.551 1.00 73.19 82 GLY A CA 1
ATOM 623 C C . GLY A 1 82 ? 13.065 -7.245 -5.564 1.00 73.19 82 GLY A C 1
ATOM 624 O O . GLY A 1 82 ? 12.891 -8.385 -5.976 1.00 73.19 82 GLY A O 1
ATOM 625 N N . LEU A 1 83 ? 12.307 -6.214 -5.950 1.00 71.50 83 LEU A N 1
ATOM 626 C CA . LEU A 1 83 ? 11.231 -6.336 -6.951 1.00 71.50 83 LEU A CA 1
ATOM 627 C C . LEU A 1 83 ? 11.686 -6.171 -8.400 1.00 71.50 83 LEU A C 1
ATOM 629 O O . LEU A 1 83 ? 10.942 -6.535 -9.303 1.00 71.50 83 LEU A O 1
ATOM 633 N N . GLY A 1 84 ? 12.862 -5.591 -8.639 1.00 62.84 84 GLY A N 1
ATOM 634 C CA . GLY A 1 84 ? 13.189 -5.098 -9.973 1.00 62.84 84 GLY A CA 1
ATOM 635 C C . GLY A 1 84 ? 12.306 -3.919 -10.393 1.00 62.84 84 GLY A C 1
ATOM 636 O O . GLY A 1 84 ? 11.421 -3.478 -9.667 1.00 62.84 84 GLY A O 1
ATOM 637 N N . LEU A 1 85 ? 12.659 -3.284 -11.505 1.00 61.72 85 LEU A N 1
ATOM 638 C CA . LEU A 1 85 ? 12.511 -1.835 -11.652 1.00 61.72 85 LEU A CA 1
ATOM 639 C C . LEU A 1 85 ? 11.096 -1.405 -12.064 1.00 61.72 85 LEU A C 1
ATOM 641 O O . LEU A 1 85 ? 10.680 -1.702 -13.172 1.00 61.72 85 LEU A O 1
ATOM 645 N N . GLY A 1 86 ? 10.395 -0.674 -11.191 1.00 56.28 86 GLY A N 1
ATOM 646 C CA . GLY A 1 86 ? 9.104 -0.020 -11.447 1.00 56.28 86 GLY A CA 1
ATOM 647 C C . GLY A 1 86 ? 9.256 1.401 -11.997 1.00 56.28 86 GLY A C 1
ATOM 648 O O . GLY A 1 86 ? 9.129 2.372 -11.251 1.00 56.28 86 GLY A O 1
ATOM 649 N N . VAL A 1 87 ? 9.573 1.535 -13.285 1.00 52.44 87 VAL A N 1
ATOM 650 C CA . VAL A 1 87 ? 9.546 2.825 -13.993 1.00 52.44 87 VAL A CA 1
ATOM 651 C C . VAL A 1 87 ? 8.798 2.629 -15.294 1.00 52.44 87 VAL A C 1
ATOM 653 O O . VAL A 1 87 ? 9.255 1.909 -16.180 1.00 52.44 87 VAL A O 1
ATOM 656 N N . ASN A 1 88 ? 7.651 3.290 -15.406 1.00 53.19 88 ASN A N 1
ATOM 657 C CA . ASN A 1 88 ? 6.973 3.398 -16.682 1.00 53.19 88 ASN A CA 1
ATOM 658 C C . ASN A 1 88 ? 7.609 4.522 -17.515 1.00 53.19 88 ASN A C 1
ATOM 660 O O . ASN A 1 88 ? 7.996 5.570 -16.981 1.00 53.19 88 ASN A O 1
ATOM 664 N N . GLY A 1 89 ? 7.676 4.323 -18.831 1.00 47.25 89 GLY A N 1
ATOM 665 C CA . GLY A 1 89 ? 7.805 5.428 -19.767 1.00 47.25 89 GLY A CA 1
ATOM 666 C C . GLY A 1 89 ? 6.668 6.427 -19.527 1.00 47.25 89 GLY A C 1
ATOM 667 O O . GLY A 1 89 ? 5.589 6.077 -19.054 1.00 47.25 89 GLY A O 1
ATOM 668 N N . LEU A 1 90 ? 6.905 7.696 -19.846 1.00 41.38 90 LEU A N 1
ATOM 669 C CA . LEU A 1 90 ? 6.000 8.838 -19.631 1.00 41.38 90 LEU A CA 1
ATOM 670 C C . LEU A 1 90 ? 4.609 8.724 -20.319 1.00 41.38 90 LEU A C 1
ATOM 672 O O . LEU A 1 90 ? 3.895 9.717 -20.395 1.00 41.38 90 LEU A O 1
ATOM 676 N N . GLN A 1 91 ? 4.230 7.556 -20.849 1.00 42.47 91 GLN A N 1
ATOM 677 C CA . GLN A 1 91 ? 3.020 7.307 -21.638 1.00 42.47 91 GLN A CA 1
ATOM 678 C C . GLN A 1 91 ? 1.885 6.602 -20.878 1.00 42.47 91 GLN A C 1
ATOM 680 O O . GLN A 1 91 ? 0.820 6.400 -21.455 1.00 42.47 91 GLN A O 1
ATOM 685 N N . SER A 1 92 ? 2.052 6.224 -19.605 1.00 51.28 92 SER A N 1
ATOM 686 C CA . SER A 1 92 ? 0.919 5.676 -18.848 1.00 51.28 92 SER A CA 1
ATOM 687 C C . SER A 1 92 ? -0.101 6.756 -18.504 1.00 51.28 92 SER A C 1
ATOM 689 O O . SER A 1 92 ? 0.225 7.763 -17.878 1.00 51.28 92 SER A O 1
ATOM 691 N N . ASN A 1 93 ? -1.367 6.468 -18.813 1.00 55.09 93 ASN A N 1
ATOM 692 C CA . ASN A 1 93 ? -2.528 7.268 -18.419 1.00 55.09 93 ASN A CA 1
ATOM 693 C C . ASN A 1 93 ? -2.663 7.424 -16.889 1.00 55.09 93 ASN A C 1
ATOM 695 O O . ASN A 1 93 ? -3.429 8.268 -16.432 1.00 55.09 93 ASN A O 1
ATOM 699 N N . SER A 1 94 ? -1.932 6.636 -16.085 1.00 58.28 94 SER A N 1
ATOM 700 C CA . SER A 1 94 ? -1.844 6.788 -14.630 1.00 58.28 94 SER A CA 1
ATOM 701 C C . SER A 1 94 ? -0.444 7.240 -14.182 1.00 58.28 94 SER A C 1
ATOM 703 O O . SER A 1 94 ? 0.531 6.522 -14.440 1.00 58.28 94 SER A O 1
ATOM 705 N N . PRO A 1 95 ? -0.324 8.345 -13.419 1.00 58.38 95 PRO A N 1
ATOM 706 C CA . PRO A 1 95 ? 0.951 8.809 -12.862 1.00 58.38 95 PRO A CA 1
ATOM 707 C C . PRO A 1 95 ? 1.495 7.913 -11.730 1.00 58.38 95 PRO A C 1
ATOM 709 O O . PRO A 1 95 ? 2.548 8.206 -11.173 1.00 58.38 95 PRO A O 1
ATOM 712 N N . TYR A 1 96 ? 0.792 6.831 -11.368 1.00 63.78 96 TYR A N 1
ATOM 713 C CA . TYR A 1 96 ? 1.200 5.884 -10.319 1.00 63.78 96 TYR A CA 1
ATOM 714 C C . TYR A 1 96 ? 1.459 4.461 -10.842 1.00 63.78 96 TYR A C 1
ATOM 716 O O . TYR A 1 96 ? 1.587 3.520 -10.050 1.00 63.78 96 TYR A O 1
ATOM 724 N N . SER A 1 97 ? 1.510 4.283 -12.166 1.00 66.69 97 SER A N 1
ATOM 725 C CA . SER A 1 97 ? 1.909 3.016 -12.784 1.00 66.69 97 SER A CA 1
ATOM 726 C C . SER A 1 97 ? 3.366 2.702 -12.430 1.00 66.69 97 SER A C 1
ATOM 728 O O . SER A 1 97 ? 4.243 3.551 -12.573 1.00 66.69 97 SER A O 1
ATOM 730 N N . GLY A 1 98 ? 3.615 1.492 -11.924 1.00 72.56 98 GLY A N 1
ATOM 731 C CA . GLY A 1 98 ? 4.941 1.077 -11.463 1.00 72.56 98 GLY A CA 1
ATOM 732 C C . GLY A 1 98 ? 5.311 1.553 -10.057 1.00 72.56 98 GLY A C 1
ATOM 733 O O . GLY A 1 98 ? 6.479 1.484 -9.702 1.00 72.56 98 GLY A O 1
ATOM 734 N N . HIS A 1 99 ? 4.371 2.050 -9.240 1.00 80.56 99 HIS A N 1
ATOM 735 C CA . HIS A 1 99 ? 4.640 2.396 -7.837 1.00 80.56 99 HIS A CA 1
ATOM 736 C C . HIS A 1 99 ? 4.253 1.254 -6.902 1.00 80.56 99 HIS A C 1
ATOM 738 O O . HIS A 1 99 ? 3.089 0.849 -6.858 1.00 80.56 99 HIS A O 1
ATOM 744 N N . THR A 1 100 ? 5.202 0.808 -6.076 1.00 88.12 100 THR A N 1
ATOM 745 C CA . THR A 1 100 ? 4.882 -0.090 -4.964 1.00 88.12 100 THR A CA 1
ATOM 746 C C . THR A 1 100 ? 4.300 0.726 -3.815 1.00 88.12 100 THR A C 1
ATOM 748 O O . THR A 1 100 ? 4.905 1.707 -3.374 1.00 88.12 100 THR A O 1
ATOM 751 N N . THR A 1 101 ? 3.111 0.345 -3.346 1.00 90.06 101 THR A N 1
ATOM 752 C CA . THR A 1 101 ? 2.338 1.133 -2.377 1.00 90.06 101 THR A CA 1
ATOM 753 C C . THR A 1 101 ? 1.797 0.294 -1.230 1.00 90.06 101 THR A C 1
ATOM 755 O O . THR A 1 101 ? 1.342 -0.822 -1.438 1.00 90.06 101 THR A O 1
ATOM 758 N N . GLY A 1 102 ? 1.817 0.810 -0.002 1.00 93.75 102 GLY A N 1
ATOM 759 C CA . GLY A 1 102 ? 1.146 0.133 1.110 1.00 93.75 102 GLY A CA 1
ATOM 760 C C . GLY A 1 102 ? -0.362 0.242 0.939 1.00 93.75 102 GLY A C 1
ATOM 761 O O . GLY A 1 102 ? -1.068 -0.759 0.870 1.00 93.75 102 GLY A O 1
ATOM 762 N N . ILE A 1 103 ? -0.828 1.479 0.803 1.00 94.06 103 ILE A N 1
ATOM 763 C CA . ILE A 1 103 ? -2.221 1.839 0.585 1.00 94.06 103 ILE A CA 1
ATOM 764 C C . ILE A 1 103 ? -2.287 2.824 -0.581 1.00 94.06 103 ILE A C 1
ATOM 766 O O . ILE A 1 103 ? -1.672 3.892 -0.532 1.00 94.06 103 ILE A O 1
ATOM 770 N N . PHE A 1 104 ? -3.051 2.486 -1.613 1.00 92.00 104 PHE A N 1
ATOM 771 C CA . PHE A 1 104 ? -3.300 3.347 -2.762 1.00 92.00 104 PHE A CA 1
ATOM 772 C C . PHE A 1 104 ? -4.795 3.583 -2.932 1.00 92.00 104 PHE A C 1
ATOM 774 O O . PHE A 1 104 ? -5.564 2.638 -3.109 1.00 92.00 104 PHE A O 1
ATOM 781 N N . ILE A 1 105 ? -5.199 4.854 -2.883 1.00 90.81 105 ILE A N 1
ATOM 782 C CA . ILE A 1 105 ? -6.579 5.261 -3.133 1.00 90.81 105 ILE A CA 1
ATOM 783 C C . ILE A 1 105 ? -6.628 6.280 -4.262 1.00 90.81 105 ILE A C 1
ATOM 785 O O . ILE A 1 105 ? -5.870 7.260 -4.282 1.00 90.81 105 ILE A O 1
ATOM 789 N N . ASN A 1 106 ? -7.537 6.056 -5.204 1.00 85.69 106 ASN A N 1
ATOM 790 C CA . ASN A 1 106 ? -7.612 6.841 -6.424 1.00 85.69 106 ASN A CA 1
ATOM 791 C C . ASN A 1 106 ? -9.045 6.960 -6.964 1.00 85.69 106 ASN A C 1
ATOM 793 O O . ASN A 1 106 ? -9.760 5.969 -7.049 1.00 85.69 106 ASN A O 1
ATOM 797 N N . ASN A 1 107 ? -9.437 8.157 -7.411 1.00 76.69 107 ASN A N 1
ATOM 798 C CA . ASN A 1 107 ? -10.675 8.355 -8.187 1.00 76.69 107 ASN A CA 1
ATOM 799 C C . ASN A 1 107 ? -10.451 8.758 -9.637 1.00 76.69 107 ASN A C 1
ATOM 801 O O . ASN A 1 107 ? -11.415 9.112 -10.313 1.00 76.69 107 ASN A O 1
ATOM 805 N N . GLN A 1 108 ? -9.213 8.753 -10.128 1.00 72.19 108 GLN A N 1
ATOM 806 C CA . GLN A 1 108 ? -8.988 8.919 -11.554 1.00 72.19 108 GLN A CA 1
ATOM 807 C C . GLN A 1 108 ? -9.803 7.853 -12.281 1.00 72.19 108 GLN A C 1
ATOM 809 O O . GLN A 1 108 ? -9.635 6.673 -11.990 1.00 72.19 108 GLN A O 1
ATOM 814 N N . SER A 1 109 ? -10.696 8.277 -13.172 1.00 60.25 109 SER A N 1
ATOM 815 C CA . SER A 1 109 ? -11.463 7.371 -14.021 1.00 60.25 109 SER A CA 1
ATOM 816 C C . SER A 1 109 ? -10.510 6.500 -14.846 1.00 60.25 109 SER A C 1
ATOM 818 O O . SER A 1 109 ? -9.455 6.971 -15.277 1.00 60.25 109 SER A O 1
ATOM 820 N N . SER A 1 110 ? -10.873 5.236 -15.084 1.00 55.09 110 SER A N 1
ATOM 821 C CA . SER A 1 110 ? -10.165 4.370 -16.039 1.00 55.09 110 SER A CA 1
ATOM 822 C C . SER A 1 110 ? -10.255 4.903 -17.473 1.00 55.09 110 SER A C 1
ATOM 824 O O . SER A 1 110 ? -9.430 4.557 -18.313 1.00 55.09 110 SER A O 1
ATOM 826 N N . ASP A 1 111 ? -11.242 5.762 -17.733 1.00 54.84 111 ASP A N 1
ATOM 827 C CA . ASP A 1 111 ? -11.448 6.482 -18.980 1.00 54.84 111 ASP A CA 1
ATOM 828 C C . ASP A 1 111 ? -11.311 7.992 -18.720 1.00 54.84 111 ASP A C 1
ATOM 830 O O . ASP A 1 111 ? -12.151 8.602 -18.050 1.00 54.84 111 ASP A O 1
ATOM 834 N N . LEU A 1 112 ? -10.234 8.595 -19.235 1.00 50.19 112 LEU A N 1
ATOM 835 C CA . LEU A 1 112 ? -9.886 10.015 -19.064 1.00 50.19 112 LEU A CA 1
ATOM 836 C C . LEU A 1 112 ? -10.942 10.983 -19.640 1.00 50.19 112 LEU A C 1
ATOM 838 O O . LEU A 1 112 ? -10.806 12.194 -19.477 1.00 50.19 112 LEU A O 1
ATOM 842 N N . THR A 1 113 ? -11.969 10.467 -20.321 1.00 44.53 113 THR A N 1
ATOM 843 C CA . THR A 1 113 ? -13.026 11.249 -20.975 1.00 44.53 113 THR A CA 1
ATOM 844 C C . THR A 1 113 ? -14.314 11.368 -20.159 1.00 44.53 113 THR A C 1
ATOM 846 O O . THR A 1 113 ? -15.197 12.138 -20.538 1.00 44.53 113 THR A O 1
ATOM 849 N N . GLN A 1 114 ? -14.440 10.662 -19.028 1.00 44.19 114 GLN A N 1
ATOM 850 C CA . GLN A 1 114 ? -15.648 10.755 -18.206 1.00 44.19 114 GLN A CA 1
ATOM 851 C C . GLN A 1 114 ? -15.578 11.934 -17.219 1.00 44.19 114 GLN A C 1
ATOM 853 O O . GLN A 1 114 ? -14.680 11.971 -16.370 1.00 44.19 114 GLN A O 1
ATOM 858 N N . PRO A 1 115 ? -16.518 12.898 -17.297 1.00 37.72 115 PRO A N 1
ATOM 859 C CA . PRO A 1 115 ? -16.610 13.985 -16.334 1.00 37.72 115 PRO A CA 1
ATOM 860 C C . PRO A 1 115 ? -17.003 13.450 -14.951 1.00 37.72 115 PRO A C 1
ATOM 862 O O . PRO A 1 115 ? -17.714 12.453 -14.839 1.00 37.72 115 PRO A O 1
ATOM 865 N N . SER A 1 116 ? -16.479 14.131 -13.926 1.00 52.62 116 SER A N 1
ATOM 866 C CA . SER A 1 116 ? -16.656 13.935 -12.478 1.00 52.62 116 SER A CA 1
ATOM 867 C C . SER A 1 116 ? -17.579 12.786 -12.068 1.00 52.62 116 SER A C 1
ATOM 869 O O . SER A 1 116 ? -18.801 12.910 -12.021 1.00 52.62 116 SER A O 1
ATOM 871 N N . LEU A 1 117 ? -16.961 11.671 -11.698 1.00 53.53 117 LEU A N 1
ATOM 872 C CA . LEU A 1 117 ? -17.626 10.588 -10.999 1.00 53.53 117 LEU A CA 1
ATOM 873 C C . LEU A 1 117 ? -18.185 11.125 -9.666 1.00 53.53 117 LEU A C 1
ATOM 875 O O . LEU A 1 117 ? -17.419 11.375 -8.742 1.00 53.53 117 LEU A O 1
ATOM 879 N N . ASP A 1 118 ? -19.509 11.292 -9.562 1.00 60.09 118 ASP A N 1
ATOM 880 C CA . ASP A 1 118 ? -20.192 11.508 -8.280 1.00 60.09 118 ASP A CA 1
ATOM 881 C C . ASP A 1 118 ? -19.842 10.340 -7.347 1.00 60.09 118 ASP A C 1
ATOM 883 O O . ASP A 1 118 ? -20.245 9.196 -7.590 1.00 60.09 118 ASP A O 1
ATOM 887 N N . GLY A 1 119 ? -19.010 10.611 -6.342 1.00 66.06 119 GLY A N 1
ATOM 888 C CA . GLY A 1 119 ? -18.499 9.621 -5.397 1.00 66.06 119 GLY A CA 1
ATOM 889 C C . GLY A 1 119 ? -16.977 9.656 -5.250 1.00 66.06 119 GLY A C 1
ATOM 890 O O . GLY A 1 119 ? -16.232 9.897 -6.196 1.00 66.06 119 GLY A O 1
ATOM 891 N N . ILE A 1 12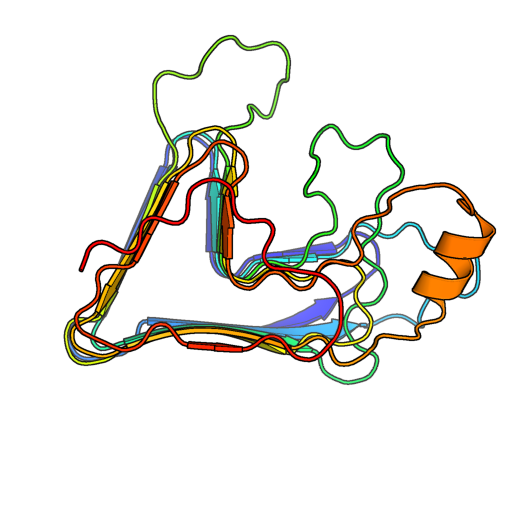0 ? -16.509 9.398 -4.032 1.00 84.50 120 ILE A N 1
ATOM 892 C CA . ILE A 1 120 ? -15.088 9.341 -3.692 1.00 84.50 120 ILE A CA 1
ATOM 893 C C . ILE A 1 120 ? -14.745 7.943 -3.191 1.00 84.50 120 ILE A C 1
ATOM 895 O O . ILE A 1 120 ? -15.486 7.366 -2.406 1.00 84.50 120 ILE A O 1
ATOM 899 N N . SER A 1 121 ? -13.605 7.412 -3.612 1.00 90.12 121 SER A N 1
ATOM 900 C CA . SER A 1 121 ? -13.044 6.190 -3.051 1.00 90.12 121 SER A CA 1
ATOM 901 C C . SER A 1 121 ? -12.473 6.496 -1.678 1.00 90.12 121 SER A C 1
ATOM 903 O O . SER A 1 121 ? -11.793 7.518 -1.484 1.00 90.12 121 SER A O 1
ATOM 905 N N . THR A 1 122 ? -12.740 5.605 -0.731 1.00 93.44 122 THR A N 1
ATOM 906 C CA . THR A 1 122 ? -12.315 5.780 0.652 1.00 93.44 122 THR A CA 1
ATOM 907 C C . THR A 1 122 ? -11.653 4.533 1.213 1.00 93.44 122 THR A C 1
ATOM 909 O O . THR A 1 122 ? -12.020 3.404 0.898 1.00 93.44 122 THR A O 1
ATOM 912 N N . ILE A 1 123 ? -10.665 4.740 2.078 1.00 96.12 123 ILE A N 1
ATOM 913 C CA . ILE A 1 123 ? -10.141 3.696 2.954 1.00 96.12 123 ILE A CA 1
ATOM 914 C C . ILE A 1 123 ? -10.249 4.165 4.394 1.00 96.12 123 ILE A C 1
ATOM 916 O O . ILE A 1 123 ? -9.827 5.278 4.719 1.00 96.12 123 ILE A O 1
ATOM 920 N N . LYS A 1 124 ? -10.758 3.290 5.262 1.00 95.81 124 LYS A N 1
ATOM 921 C CA . LYS A 1 124 ? -10.747 3.472 6.711 1.00 95.81 124 LYS A CA 1
ATOM 922 C C . LYS A 1 124 ? -10.079 2.285 7.399 1.00 95.81 124 LYS A C 1
ATOM 924 O O . LYS A 1 124 ? -10.543 1.155 7.277 1.00 95.81 124 LYS A O 1
ATOM 929 N N . LEU A 1 125 ? -9.025 2.558 8.162 1.00 95.81 125 LEU A N 1
ATOM 930 C CA . LEU A 1 125 ? -8.438 1.600 9.098 1.00 95.81 125 LEU A CA 1
ATOM 931 C C . LEU A 1 125 ? -8.802 2.016 10.521 1.00 95.81 125 LEU A C 1
ATOM 933 O O . LEU A 1 125 ? -8.542 3.156 10.909 1.00 95.81 125 LEU A O 1
ATOM 937 N N . LYS A 1 126 ? -9.401 1.102 11.286 1.00 95.06 126 LYS A N 1
ATOM 938 C CA . LYS A 1 126 ? -9.753 1.303 12.693 1.00 95.06 126 LYS A CA 1
ATOM 939 C C . LYS A 1 126 ? -9.100 0.227 13.560 1.00 95.06 126 LYS A C 1
ATOM 941 O O . LYS A 1 126 ? -9.484 -0.940 13.486 1.00 95.06 126 LYS A O 1
ATOM 946 N N . ALA A 1 127 ? -8.123 0.615 14.372 1.00 93.50 127 ALA A N 1
ATOM 947 C CA . ALA A 1 127 ? -7.512 -0.240 15.383 1.00 93.50 127 ALA A CA 1
ATOM 948 C C . ALA A 1 127 ? -8.160 0.047 16.746 1.00 93.50 127 ALA A C 1
ATOM 950 O O . ALA A 1 127 ? -8.058 1.161 17.258 1.00 93.50 127 ALA A O 1
ATOM 951 N N . VAL A 1 128 ? -8.865 -0.938 17.309 1.00 92.94 128 VAL A N 1
ATOM 952 C CA . VAL A 1 128 ? -9.688 -0.761 18.522 1.00 92.94 128 VAL A CA 1
ATOM 953 C C . VAL A 1 128 ? -8.961 -1.053 19.831 1.00 92.94 128 VAL A C 1
ATOM 955 O O . VAL A 1 128 ? -9.515 -0.763 20.875 1.00 92.94 128 VAL A O 1
ATOM 958 N N . LYS A 1 129 ? -7.768 -1.658 19.797 1.00 90.69 129 LYS A N 1
ATOM 959 C CA . LYS A 1 129 ? -6.956 -1.922 21.005 1.00 90.69 129 LYS A CA 1
ATOM 960 C C . LYS A 1 129 ? -5.483 -1.540 20.833 1.00 90.69 129 LYS A C 1
ATOM 962 O O . LYS A 1 129 ? -4.749 -1.457 21.811 1.00 90.69 129 LYS A O 1
ATOM 967 N N . GLY A 1 130 ? -5.025 -1.363 19.594 1.00 90.19 130 GLY A N 1
ATOM 968 C CA . GLY A 1 130 ? -3.619 -1.150 19.276 1.00 90.19 130 GLY A CA 1
ATOM 969 C C . GLY A 1 130 ? -3.426 -0.261 18.055 1.00 90.19 130 GLY A C 1
ATOM 970 O O . GLY A 1 130 ? -4.037 0.801 17.953 1.00 90.19 130 GLY A O 1
ATOM 971 N N . ASN A 1 131 ? -2.554 -0.684 17.145 1.00 90.62 131 ASN A N 1
ATOM 972 C CA . ASN A 1 131 ? -1.981 0.172 16.113 1.00 90.62 131 ASN A CA 1
ATOM 973 C C . ASN A 1 131 ? -2.584 -0.068 14.726 1.00 90.62 131 ASN A C 1
ATOM 975 O O . ASN A 1 131 ? -2.962 -1.188 14.368 1.00 90.62 131 ASN A O 1
ATOM 979 N N . ASN A 1 132 ? -2.546 0.971 13.892 1.00 92.88 132 ASN A N 1
ATOM 980 C CA . ASN A 1 132 ? -2.508 0.790 12.442 1.00 92.88 132 ASN A CA 1
ATOM 981 C C . ASN A 1 132 ? -1.056 0.885 11.976 1.00 92.88 132 ASN A C 1
ATOM 983 O O . ASN A 1 132 ? -0.371 1.865 12.264 1.00 92.88 132 ASN A O 1
ATOM 987 N N . GLU A 1 133 ? -0.594 -0.100 11.215 1.00 92.44 133 GLU A N 1
ATOM 988 C CA . GLU A 1 133 ? 0.773 -0.164 10.717 1.00 92.44 133 GLU A CA 1
ATOM 989 C C . GLU A 1 133 ? 0.793 -0.380 9.208 1.00 92.44 133 GLU A C 1
ATOM 991 O O . GLU A 1 133 ? 0.280 -1.372 8.697 1.00 92.44 133 GLU A O 1
ATOM 996 N N . VAL A 1 134 ? 1.442 0.537 8.496 1.00 92.25 134 VAL A N 1
ATOM 997 C CA . VAL A 1 134 ? 1.784 0.404 7.081 1.00 92.25 134 VAL A CA 1
ATOM 998 C C . VAL A 1 134 ? 3.302 0.365 6.982 1.00 92.25 134 VAL A C 1
ATOM 1000 O O . VAL A 1 134 ? 3.970 1.376 7.198 1.00 92.25 134 VAL A O 1
ATOM 1003 N N . ASN A 1 135 ? 3.866 -0.807 6.703 1.00 90.81 135 ASN A N 1
ATOM 1004 C CA . ASN A 1 135 ? 5.308 -1.028 6.735 1.00 90.81 135 ASN A CA 1
ATOM 1005 C C . ASN A 1 135 ? 5.818 -1.596 5.410 1.00 90.81 135 ASN A C 1
ATOM 1007 O O . ASN A 1 135 ? 5.513 -2.727 5.039 1.00 90.81 135 ASN A O 1
ATOM 1011 N N . LEU A 1 136 ? 6.623 -0.810 4.704 1.00 89.44 136 LEU A N 1
ATOM 1012 C CA . LEU A 1 136 ? 7.234 -1.200 3.444 1.00 89.44 136 LEU A CA 1
ATOM 1013 C C . LEU A 1 136 ? 8.742 -1.330 3.625 1.00 89.44 136 LEU A C 1
ATOM 1015 O O . LEU A 1 136 ? 9.406 -0.377 4.022 1.00 89.44 136 LEU A O 1
ATOM 1019 N N . ASN A 1 137 ? 9.286 -2.494 3.284 1.00 87.75 137 ASN A N 1
ATOM 1020 C CA . ASN A 1 137 ? 10.714 -2.780 3.232 1.00 87.75 137 ASN A CA 1
ATOM 1021 C C . ASN A 1 137 ? 11.058 -3.384 1.867 1.00 87.75 137 ASN A C 1
ATOM 1023 O O . ASN A 1 137 ? 11.132 -4.602 1.698 1.00 87.75 137 ASN A O 1
ATOM 1027 N N . VAL A 1 138 ? 11.209 -2.508 0.882 1.00 84.06 138 VAL A N 1
ATOM 1028 C CA . VAL A 1 138 ? 11.296 -2.854 -0.538 1.00 84.06 138 VAL A CA 1
ATOM 1029 C C . VAL A 1 138 ? 12.683 -2.496 -1.048 1.00 84.06 138 VAL A C 1
ATOM 1031 O O . VAL A 1 138 ? 13.110 -1.360 -0.902 1.00 84.06 138 VAL A O 1
ATOM 1034 N N . LYS A 1 139 ? 13.384 -3.448 -1.656 1.00 79.19 139 LYS A N 1
ATOM 1035 C CA . LYS A 1 139 ? 14.718 -3.276 -2.238 1.00 79.19 139 LYS A CA 1
ATOM 1036 C C . LYS A 1 139 ? 14.640 -3.112 -3.752 1.00 79.19 139 LYS A C 1
ATOM 1038 O O . LYS A 1 139 ? 13.743 -3.660 -4.396 1.00 79.19 139 LYS A O 1
ATOM 1043 N N . HIS A 1 140 ? 15.612 -2.398 -4.309 1.00 73.62 140 HIS A N 1
ATOM 1044 C CA . HIS A 1 140 ? 15.850 -2.234 -5.745 1.00 73.62 140 HIS A CA 1
ATOM 1045 C C . HIS A 1 140 ? 14.608 -1.850 -6.569 1.00 73.62 140 HIS A C 1
ATOM 1047 O O . HIS A 1 140 ? 14.436 -2.318 -7.692 1.00 73.62 140 HIS A O 1
ATOM 1053 N N . HIS A 1 141 ? 13.744 -0.992 -6.026 1.00 75.75 141 HIS A N 1
ATOM 1054 C CA . HIS A 1 141 ? 12.550 -0.490 -6.707 1.00 75.75 141 HIS A CA 1
ATOM 1055 C C . HIS A 1 141 ? 12.603 1.041 -6.806 1.00 75.75 141 HIS A C 1
ATOM 1057 O O . HIS A 1 141 ? 13.132 1.697 -5.911 1.00 75.75 141 HIS A O 1
ATOM 1063 N N . ALA A 1 142 ? 12.071 1.621 -7.885 1.00 70.44 142 ALA A N 1
ATOM 1064 C CA . ALA A 1 142 ? 12.219 3.048 -8.184 1.00 70.44 142 ALA A CA 1
ATOM 1065 C C . ALA A 1 142 ? 11.451 3.963 -7.220 1.00 70.44 142 ALA A C 1
ATOM 1067 O O . ALA A 1 142 ? 12.015 4.889 -6.644 1.00 70.44 142 ALA A O 1
ATOM 1068 N N . SER A 1 143 ? 10.156 3.682 -7.058 1.00 76.62 143 SER A N 1
ATOM 1069 C CA . SER A 1 143 ? 9.211 4.508 -6.308 1.00 76.62 143 SER A CA 1
ATOM 1070 C C . SER A 1 143 ? 8.450 3.631 -5.322 1.00 76.62 143 SER A C 1
ATOM 1072 O O . SER A 1 143 ? 7.850 2.621 -5.709 1.00 76.62 143 SER A O 1
ATOM 1074 N N . VAL A 1 144 ? 8.537 3.976 -4.037 1.00 80.56 144 VAL A N 1
ATOM 1075 C CA . VAL A 1 144 ? 7.908 3.227 -2.942 1.00 80.56 144 VAL A CA 1
ATOM 1076 C C . VAL A 1 144 ? 7.198 4.217 -2.032 1.00 80.56 144 VAL A C 1
ATOM 1078 O O . VAL A 1 144 ? 7.810 5.163 -1.532 1.00 80.56 144 VAL A O 1
ATOM 1081 N N . LYS A 1 145 ? 5.896 4.016 -1.826 1.00 83.38 145 LYS A N 1
ATOM 1082 C CA . LYS A 1 145 ? 5.043 4.976 -1.119 1.00 83.38 145 LYS A CA 1
ATOM 1083 C C . LYS A 1 145 ? 4.181 4.257 -0.076 1.00 83.38 145 LYS A C 1
ATOM 1085 O O . LYS A 1 145 ? 3.622 3.205 -0.349 1.00 83.38 145 LYS A O 1
ATOM 1090 N N . GLY A 1 146 ? 4.081 4.779 1.139 1.00 87.25 146 GLY A N 1
ATOM 1091 C CA . GLY A 1 146 ? 3.341 4.135 2.223 1.00 87.25 146 GLY A CA 1
ATOM 1092 C C . GLY A 1 146 ? 1.842 4.241 1.991 1.00 87.25 146 GLY A C 1
ATOM 1093 O O . GLY A 1 146 ? 1.192 3.242 1.699 1.00 87.25 146 GLY A O 1
ATOM 1094 N N . ILE A 1 147 ? 1.311 5.460 2.063 1.00 87.81 147 ILE A N 1
ATOM 1095 C CA . ILE A 1 147 ? -0.097 5.772 1.798 1.00 87.81 147 ILE A CA 1
ATOM 1096 C C . ILE A 1 147 ? -0.172 6.859 0.733 1.00 87.81 147 ILE A C 1
ATOM 1098 O O . ILE A 1 147 ? 0.477 7.896 0.864 1.00 87.81 147 ILE A O 1
ATOM 1102 N N . ILE A 1 148 ? -0.991 6.651 -0.293 1.00 85.25 148 ILE A N 1
ATOM 1103 C CA . ILE A 1 148 ? -1.302 7.667 -1.296 1.00 85.25 148 ILE A CA 1
ATOM 1104 C C . ILE A 1 148 ? -2.813 7.809 -1.413 1.00 85.25 148 ILE A C 1
ATOM 1106 O O . ILE A 1 148 ? -3.502 6.838 -1.723 1.00 85.25 148 ILE A O 1
ATOM 1110 N N . ALA A 1 149 ? -3.305 9.035 -1.258 1.00 81.75 149 ALA A N 1
ATOM 1111 C CA . ALA A 1 149 ? -4.644 9.418 -1.684 1.00 81.75 149 ALA A CA 1
ATOM 1112 C C . ALA A 1 149 ? -4.543 10.396 -2.860 1.00 81.75 149 ALA A C 1
ATOM 1114 O O . ALA A 1 149 ? -3.872 11.428 -2.781 1.00 81.75 149 ALA A O 1
ATOM 1115 N N . SER A 1 150 ? -5.200 10.072 -3.968 1.00 77.00 150 SER A N 1
ATOM 1116 C CA . SER A 1 150 ? -5.139 10.862 -5.197 1.00 77.00 150 SER A CA 1
ATOM 1117 C C . SER A 1 150 ? -6.524 11.127 -5.770 1.00 77.00 150 SER A C 1
ATOM 1119 O O . SER A 1 150 ? -7.453 10.350 -5.549 1.00 77.00 150 SER A O 1
ATOM 1121 N N . HIS A 1 151 ? -6.667 12.232 -6.503 1.00 76.69 151 HIS A N 1
ATOM 1122 C CA . HIS A 1 151 ? -7.903 12.587 -7.207 1.00 76.69 151 HIS A CA 1
ATOM 1123 C C . HIS A 1 151 ? -9.109 12.658 -6.258 1.00 76.69 151 HIS A C 1
ATOM 1125 O O . HIS A 1 151 ? -10.091 11.948 -6.420 1.00 76.69 151 HIS A O 1
ATOM 1131 N N . SER A 1 152 ? -9.025 13.471 -5.203 1.00 78.19 152 SER A N 1
ATOM 1132 C CA . SER A 1 152 ? -10.102 13.646 -4.208 1.00 78.19 152 SER A CA 1
ATOM 1133 C C . SER A 1 152 ? -10.481 12.390 -3.408 1.00 78.19 152 SER A C 1
ATOM 1135 O O . SER A 1 152 ? -11.478 12.392 -2.686 1.00 78.19 152 SER A O 1
ATOM 1137 N N . ALA A 1 153 ? -9.681 11.323 -3.488 1.00 84.44 153 ALA A N 1
ATOM 1138 C CA . ALA A 1 153 ? -9.829 10.146 -2.642 1.00 84.44 153 ALA A CA 1
ATOM 1139 C C . ALA A 1 153 ? -9.482 10.438 -1.177 1.00 84.44 153 ALA A C 1
ATOM 1141 O O . ALA A 1 153 ? -8.759 11.396 -0.878 1.00 84.44 153 ALA A O 1
ATOM 1142 N N . LYS A 1 154 ? -9.969 9.592 -0.260 1.00 87.50 154 LYS A N 1
ATOM 1143 C CA . LYS A 1 154 ? -9.764 9.782 1.182 1.00 87.50 154 LYS A CA 1
ATOM 1144 C C . LYS A 1 154 ? -9.189 8.550 1.873 1.00 87.50 154 LYS A C 1
ATOM 1146 O O . LYS A 1 154 ? -9.692 7.446 1.702 1.00 87.50 154 LYS A O 1
ATOM 1151 N N . ALA A 1 155 ? -8.177 8.766 2.707 1.00 89.62 155 ALA A N 1
ATOM 1152 C CA . ALA A 1 155 ? -7.681 7.780 3.661 1.00 89.62 155 ALA A CA 1
ATOM 1153 C C . ALA A 1 155 ? -7.934 8.275 5.088 1.00 89.62 155 ALA A C 1
ATOM 1155 O O . ALA A 1 155 ? -7.586 9.416 5.401 1.00 89.62 155 ALA A O 1
ATOM 1156 N N . THR A 1 156 ? -8.465 7.413 5.950 1.00 90.25 156 THR A N 1
ATOM 1157 C CA . THR A 1 156 ? -8.644 7.680 7.379 1.00 90.25 156 THR A CA 1
ATOM 1158 C C . THR A 1 156 ? -8.021 6.556 8.194 1.00 90.25 156 THR A C 1
ATOM 1160 O O . THR A 1 156 ? -8.384 5.391 8.032 1.00 90.25 156 THR A O 1
ATOM 1163 N N . LEU A 1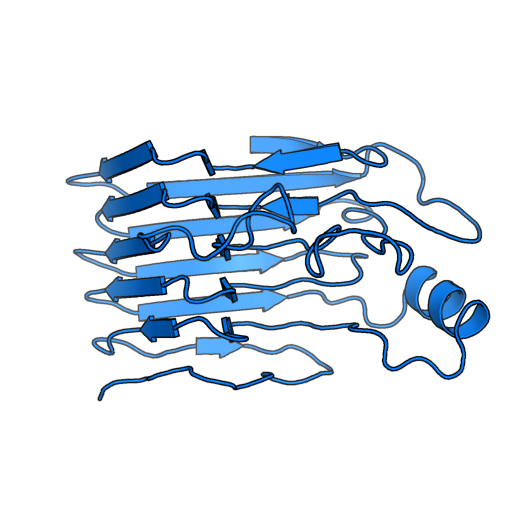 157 ? -7.091 6.903 9.079 1.00 89.94 157 LEU A N 1
ATOM 1164 C CA . LEU A 1 157 ? -6.501 5.980 10.044 1.00 89.94 157 LEU A CA 1
ATOM 1165 C C . LEU A 1 157 ? -6.891 6.416 11.461 1.00 89.94 157 LEU A C 1
ATOM 1167 O O . LEU A 1 157 ? -6.580 7.535 11.874 1.00 89.94 157 LEU A O 1
ATOM 1171 N N . GLU A 1 158 ? -7.566 5.521 12.181 1.00 90.38 158 GLU A N 1
ATOM 1172 C CA . GLU A 1 158 ? -8.023 5.680 13.564 1.00 90.38 158 GLU A CA 1
ATOM 1173 C C . GLU A 1 158 ? -7.462 4.543 14.419 1.00 90.38 158 GLU A C 1
ATOM 1175 O O . GLU A 1 158 ? -7.648 3.373 14.090 1.00 90.38 158 GLU A O 1
ATOM 1180 N N . ALA A 1 159 ? -6.767 4.864 15.505 1.00 88.12 159 ALA A N 1
ATOM 1181 C CA . ALA A 1 159 ? -6.170 3.880 16.403 1.00 88.12 159 ALA A CA 1
ATOM 1182 C C . ALA A 1 159 ? -6.320 4.346 17.851 1.00 88.12 159 ALA A C 1
ATOM 1184 O O . ALA A 1 159 ? -6.258 5.549 18.098 1.00 88.12 159 ALA A O 1
ATOM 1185 N N . GLU A 1 160 ? -6.503 3.415 18.789 1.00 86.31 160 GLU A N 1
ATOM 1186 C CA . GLU A 1 160 ? -6.287 3.695 20.218 1.00 86.31 160 GLU A CA 1
ATOM 1187 C C . GLU A 1 160 ? -4.794 3.787 20.556 1.00 86.31 160 GLU A C 1
ATOM 1189 O O . GLU A 1 160 ? -4.406 4.589 21.400 1.00 86.31 160 GLU A O 1
ATOM 1194 N N . GLY A 1 161 ? -3.963 2.989 19.878 1.00 84.25 161 GLY A N 1
ATOM 1195 C CA . GLY A 1 161 ? -2.509 3.090 19.919 1.00 84.25 161 GLY A CA 1
ATOM 1196 C C . GLY A 1 161 ? -1.963 4.047 18.857 1.00 84.25 161 GLY A C 1
ATOM 1197 O O . GLY A 1 161 ? -2.493 5.130 18.611 1.00 84.25 161 GLY A O 1
ATOM 1198 N N . ASP A 1 162 ? -0.886 3.633 18.194 1.00 83.38 162 ASP A N 1
ATOM 1199 C CA . ASP A 1 162 ? -0.182 4.441 17.203 1.00 83.38 162 ASP A CA 1
ATOM 1200 C C . ASP A 1 162 ? -0.685 4.204 15.770 1.00 83.38 162 ASP A C 1
ATOM 1202 O O . ASP A 1 162 ? -1.031 3.095 15.355 1.00 83.38 162 ASP A O 1
ATOM 1206 N N . ASN A 1 163 ? -0.630 5.263 14.963 1.00 82.56 163 ASN A N 1
ATOM 1207 C CA . ASN A 1 163 ? -0.733 5.177 13.510 1.00 82.56 163 ASN A CA 1
ATOM 1208 C C . ASN A 1 163 ? 0.669 5.301 12.914 1.00 82.56 163 ASN A C 1
ATOM 1210 O O . ASN A 1 163 ? 1.286 6.368 12.954 1.00 82.56 163 ASN A O 1
ATOM 1214 N N . ILE A 1 164 ? 1.180 4.208 12.354 1.00 83.81 164 ILE A N 1
ATOM 1215 C CA . ILE A 1 164 ? 2.580 4.098 11.963 1.00 83.81 164 ILE A CA 1
ATOM 1216 C C . ILE A 1 164 ? 2.701 3.842 10.466 1.00 83.81 164 ILE A C 1
ATOM 1218 O O . ILE A 1 164 ? 2.162 2.868 9.945 1.00 83.81 164 ILE A O 1
ATOM 1222 N N . VAL A 1 165 ? 3.478 4.682 9.777 1.00 84.12 165 VAL A N 1
ATOM 1223 C CA . VAL A 1 165 ? 3.782 4.505 8.354 1.00 84.12 165 VAL A CA 1
ATOM 1224 C C . VAL A 1 165 ? 5.291 4.535 8.150 1.00 84.12 165 VAL A C 1
ATOM 1226 O O . VAL A 1 165 ? 5.941 5.573 8.271 1.00 84.12 165 VAL A O 1
ATOM 1229 N N . ARG A 1 166 ? 5.864 3.375 7.832 1.00 82.94 166 ARG A N 1
ATOM 1230 C CA . ARG A 1 166 ? 7.302 3.190 7.622 1.00 82.94 166 ARG A CA 1
ATOM 1231 C C . ARG A 1 166 ? 7.553 2.807 6.176 1.00 82.94 166 ARG A C 1
ATOM 1233 O O . ARG A 1 166 ? 7.009 1.821 5.688 1.00 82.94 166 ARG A O 1
ATOM 1240 N N . VAL A 1 167 ? 8.406 3.573 5.504 1.00 80.19 167 VAL A N 1
ATOM 1241 C CA . VAL A 1 167 ? 8.835 3.281 4.136 1.00 80.19 167 VAL A CA 1
ATOM 1242 C C . VAL A 1 167 ? 10.347 3.194 4.113 1.00 80.19 167 VAL A C 1
ATOM 1244 O O . VAL A 1 167 ? 11.059 4.189 4.232 1.00 80.19 167 VAL A O 1
ATOM 1247 N N . LYS A 1 168 ? 10.838 1.972 3.954 1.00 78.25 168 LYS A N 1
ATOM 1248 C CA . LYS A 1 168 ? 12.248 1.649 3.833 1.00 78.25 168 LYS A CA 1
ATOM 1249 C C . LYS A 1 168 ? 12.508 1.112 2.433 1.00 78.25 168 LYS A C 1
ATOM 1251 O O . LYS A 1 168 ? 12.049 0.034 2.070 1.00 78.25 168 LYS A O 1
ATOM 1256 N N . ASN A 1 169 ? 13.286 1.870 1.675 1.00 72.00 169 ASN A N 1
ATOM 1257 C CA . ASN A 1 169 ? 13.883 1.413 0.430 1.00 72.00 169 ASN A CA 1
ATOM 1258 C C . ASN A 1 169 ? 15.374 1.755 0.468 1.00 72.00 169 ASN A C 1
ATOM 1260 O O . ASN A 1 169 ? 15.735 2.883 0.134 1.00 72.00 169 ASN A O 1
ATOM 1264 N N . PRO A 1 170 ? 16.231 0.859 0.984 1.00 55.81 170 PRO A N 1
ATOM 1265 C CA . PRO A 1 170 ? 17.604 1.211 1.342 1.00 55.81 170 PRO A CA 1
ATOM 1266 C C . PRO A 1 170 ? 18.477 1.557 0.130 1.00 55.81 170 PRO A C 1
ATOM 1268 O O . PRO A 1 170 ? 19.531 2.169 0.297 1.00 55.81 170 PRO A O 1
ATOM 1271 N N . ASP A 1 171 ? 18.045 1.205 -1.080 1.00 65.69 171 ASP A N 1
ATOM 1272 C CA . ASP A 1 171 ? 18.902 1.254 -2.252 1.00 65.69 171 ASP A CA 1
ATOM 1273 C C . ASP A 1 171 ? 18.776 2.613 -2.947 1.00 65.69 171 ASP A C 1
ATOM 1275 O O . ASP A 1 171 ? 17.820 2.904 -3.665 1.00 65.69 171 ASP A O 1
ATOM 1279 N N . THR A 1 172 ? 19.744 3.492 -2.690 1.00 56.97 172 THR A N 1
ATOM 1280 C CA . THR A 1 172 ? 19.845 4.824 -3.314 1.00 56.97 172 THR A CA 1
ATOM 1281 C C . THR A 1 172 ? 20.690 4.831 -4.584 1.00 56.97 172 THR A C 1
ATOM 1283 O O . THR A 1 172 ? 20.669 5.825 -5.300 1.00 56.97 172 THR A O 1
ATOM 1286 N N . ASN A 1 173 ? 21.428 3.750 -4.851 1.00 56.97 173 ASN A N 1
ATOM 1287 C CA . ASN A 1 173 ? 22.328 3.583 -5.991 1.00 56.97 173 ASN A CA 1
ATOM 1288 C C . ASN A 1 173 ? 22.049 2.222 -6.623 1.00 56.97 173 ASN A C 1
ATOM 1290 O O . ASN A 1 173 ? 22.624 1.208 -6.237 1.00 56.97 173 ASN A O 1
ATOM 1294 N N . THR A 1 174 ? 21.110 2.197 -7.556 1.00 58.53 174 THR A N 1
ATOM 1295 C CA . THR A 1 174 ? 20.758 0.989 -8.296 1.00 58.53 174 THR A CA 1
ATOM 1296 C C . THR A 1 174 ? 21.110 1.191 -9.759 1.00 58.53 174 THR A C 1
ATOM 1298 O O . THR A 1 174 ? 21.088 2.320 -10.249 1.00 58.53 174 THR A O 1
ATOM 1301 N N . ALA A 1 175 ? 21.353 0.095 -10.483 1.00 59.06 175 ALA A N 1
ATOM 1302 C CA . ALA A 1 175 ? 21.539 0.140 -11.934 1.00 59.06 175 ALA A CA 1
ATOM 1303 C C . ALA A 1 175 ? 20.382 0.870 -12.653 1.00 59.06 175 ALA A C 1
ATOM 1305 O O . ALA A 1 175 ? 20.584 1.429 -13.726 1.00 59.06 175 ALA A O 1
ATOM 1306 N N . LEU A 1 176 ? 19.192 0.938 -12.034 1.00 60.25 176 LEU A N 1
ATOM 1307 C CA . LEU A 1 176 ? 18.086 1.777 -12.490 1.00 60.25 176 LEU A CA 1
ATOM 1308 C C . LEU A 1 176 ? 18.368 3.261 -12.393 1.00 60.25 176 LEU A C 1
ATOM 1310 O O . LEU A 1 176 ? 18.079 3.979 -13.334 1.00 60.25 176 LEU A O 1
ATOM 1314 N N . ILE A 1 177 ? 18.828 3.743 -11.240 1.00 59.34 177 ILE A N 1
ATOM 1315 C CA . ILE A 1 177 ? 19.062 5.173 -11.035 1.00 59.34 177 ILE A CA 1
ATOM 1316 C C . ILE A 1 177 ? 20.098 5.654 -12.052 1.00 59.34 177 ILE A C 1
ATOM 1318 O O . ILE A 1 177 ? 19.950 6.740 -12.608 1.00 59.34 177 ILE A O 1
ATOM 1322 N N . ASP A 1 178 ? 21.076 4.809 -12.371 1.00 64.31 178 ASP A N 1
ATOM 1323 C CA . ASP A 1 178 ? 22.075 5.083 -13.400 1.00 64.31 178 ASP A CA 1
ATOM 1324 C C . ASP A 1 178 ? 21.493 5.002 -14.822 1.00 64.31 178 ASP A C 1
ATOM 1326 O O . ASP A 1 178 ? 21.704 5.918 -15.618 1.00 64.31 178 ASP A O 1
ATOM 1330 N N . ALA A 1 179 ? 20.702 3.970 -15.145 1.00 62.91 179 ALA A N 1
ATOM 1331 C CA . ALA A 1 179 ? 20.014 3.856 -16.436 1.00 62.91 179 ALA A CA 1
ATOM 1332 C C . ALA A 1 179 ? 19.026 5.015 -16.674 1.00 62.91 179 ALA A C 1
ATOM 1334 O O . ALA A 1 179 ? 18.988 5.588 -17.761 1.00 62.91 179 ALA A O 1
ATOM 1335 N N . LEU A 1 180 ? 18.291 5.423 -15.638 1.00 62.03 180 LEU A N 1
ATOM 1336 C CA . LEU A 1 180 ? 17.337 6.527 -15.652 1.00 62.03 180 LEU A CA 1
ATOM 1337 C C . LEU A 1 180 ? 18.043 7.867 -15.864 1.00 62.03 180 LEU A C 1
ATOM 1339 O O . LEU A 1 180 ? 17.613 8.643 -16.714 1.00 62.03 180 LEU A O 1
ATOM 1343 N N . LYS A 1 181 ? 19.141 8.129 -15.140 1.00 65.81 181 LYS A N 1
ATOM 1344 C CA . LYS A 1 181 ? 19.981 9.323 -15.348 1.00 65.81 181 LYS A CA 1
ATOM 1345 C C . LYS A 1 181 ? 20.568 9.358 -16.757 1.00 65.81 181 LYS A C 1
ATOM 1347 O O . LYS A 1 181 ? 20.640 10.426 -17.352 1.00 65.81 181 LYS A O 1
ATOM 1352 N N . LYS A 1 182 ? 20.964 8.205 -17.305 1.00 68.31 182 LYS A N 1
ATOM 1353 C CA . LYS A 1 182 ? 21.504 8.104 -18.667 1.00 68.31 182 LYS A CA 1
ATOM 1354 C C . LYS A 1 182 ? 20.441 8.369 -19.735 1.00 68.31 182 LYS A C 1
ATOM 1356 O O . LYS A 1 182 ? 20.711 9.090 -20.688 1.00 68.31 182 LYS A O 1
ATOM 1361 N N . GLN A 1 183 ? 19.250 7.793 -19.585 1.00 63.66 183 GLN A N 1
ATOM 1362 C CA . GLN A 1 183 ? 18.156 7.939 -20.549 1.00 63.66 183 GLN A CA 1
ATOM 1363 C C . GLN A 1 183 ? 17.465 9.308 -20.432 1.00 63.66 183 GLN A C 1
ATOM 1365 O O . GLN A 1 183 ? 16.959 9.831 -21.422 1.00 63.66 183 GLN A O 1
ATOM 1370 N N . TYR A 1 184 ? 17.460 9.913 -19.238 1.00 62.75 184 TYR A N 1
ATOM 1371 C CA . TYR A 1 184 ? 16.757 11.165 -18.951 1.00 62.75 184 TYR A CA 1
ATOM 1372 C C . TYR A 1 184 ? 17.553 12.099 -18.019 1.00 62.75 184 TYR A C 1
ATOM 1374 O O . TYR A 1 184 ? 17.137 12.344 -16.883 1.00 62.75 184 TYR A O 1
ATOM 1382 N N . PRO A 1 185 ? 18.668 12.675 -18.497 1.00 63.78 185 PRO A N 1
ATOM 1383 C CA . PRO A 1 185 ? 19.619 13.426 -17.669 1.00 63.78 185 PRO A CA 1
ATOM 1384 C C . PRO A 1 185 ? 19.052 14.706 -17.036 1.00 63.78 185 PRO A C 1
ATOM 1386 O O . PRO A 1 185 ? 19.526 15.122 -15.984 1.00 63.78 185 PRO A O 1
ATOM 1389 N N . ASN A 1 186 ? 18.019 15.301 -17.641 1.00 58.28 186 ASN A N 1
ATOM 1390 C CA . ASN A 1 186 ? 17.431 16.577 -17.205 1.00 58.28 186 ASN A CA 1
ATOM 1391 C C . ASN A 1 186 ? 16.058 16.433 -16.546 1.00 58.28 186 ASN A C 1
ATOM 1393 O O . ASN A 1 186 ? 15.384 17.426 -16.275 1.00 58.28 186 ASN A O 1
ATOM 1397 N N . ALA A 1 187 ? 15.580 15.209 -16.364 1.00 52.59 187 ALA A N 1
ATOM 1398 C CA . ALA A 1 187 ? 14.222 15.018 -15.917 1.00 52.59 187 ALA A CA 1
ATOM 1399 C C . ALA A 1 187 ? 14.155 15.004 -14.386 1.00 52.59 187 ALA A C 1
ATOM 1401 O O . ALA A 1 187 ? 14.847 14.232 -13.724 1.00 52.59 187 ALA A O 1
ATOM 1402 N N . SER A 1 188 ? 13.269 15.836 -13.835 1.00 51.03 188 SER A N 1
ATOM 1403 C CA . SER A 1 188 ? 12.774 15.709 -12.463 1.00 51.03 188 SER A CA 1
ATOM 1404 C C . SER A 1 188 ? 12.058 14.362 -12.359 1.00 51.03 188 SER A C 1
ATOM 1406 O O . SER A 1 188 ? 10.882 14.270 -12.706 1.00 51.03 188 SER A O 1
ATOM 1408 N N . LYS A 1 189 ? 12.759 13.281 -12.006 1.00 53.47 189 LYS A N 1
ATOM 1409 C CA . LYS A 1 189 ? 12.154 11.943 -12.014 1.00 53.47 189 LYS A CA 1
ATOM 1410 C C . LYS A 1 189 ? 12.068 11.374 -10.611 1.00 53.47 189 LYS A C 1
ATOM 1412 O O . LYS A 1 189 ? 13.080 11.197 -9.940 1.00 53.47 189 LYS A O 1
ATOM 1417 N N . GLU A 1 190 ? 10.816 11.148 -10.214 1.00 51.50 190 GLU A N 1
ATOM 1418 C CA . GLU A 1 190 ? 10.295 10.741 -8.908 1.00 51.50 190 GLU A CA 1
ATOM 1419 C C . GLU A 1 190 ? 10.963 9.472 -8.338 1.00 51.50 190 GLU A C 1
ATOM 1421 O O . GLU A 1 190 ? 10.367 8.399 -8.276 1.00 51.50 190 GLU A O 1
ATOM 1426 N N . LEU A 1 191 ? 12.207 9.576 -7.874 1.00 54.41 191 LEU A N 1
ATOM 1427 C CA . LEU A 1 191 ? 12.820 8.592 -6.982 1.00 54.41 191 LEU A CA 1
ATOM 1428 C C . LEU A 1 191 ? 12.340 8.879 -5.559 1.00 54.41 191 LEU A C 1
ATOM 1430 O O . LEU A 1 191 ? 13.097 9.378 -4.726 1.00 54.41 191 LEU A O 1
ATOM 1434 N N . TYR A 1 192 ? 11.051 8.654 -5.305 1.00 60.44 192 TYR A N 1
ATOM 1435 C CA . TYR A 1 192 ? 10.453 9.025 -4.031 1.00 60.44 192 TYR A CA 1
ATOM 1436 C C . TYR A 1 192 ? 10.317 7.852 -3.074 1.00 60.44 192 TYR A C 1
ATOM 1438 O O . TYR A 1 192 ? 9.892 6.746 -3.423 1.00 60.44 192 TYR A O 1
ATOM 1446 N N . ARG A 1 193 ? 10.631 8.162 -1.819 1.00 65.88 193 ARG A N 1
ATOM 1447 C CA . ARG A 1 193 ? 10.310 7.365 -0.644 1.00 65.88 193 ARG A CA 1
ATOM 1448 C C . ARG A 1 193 ? 9.338 8.191 0.173 1.00 65.88 193 ARG A C 1
ATOM 1450 O O . ARG A 1 193 ? 9.758 9.004 0.986 1.00 65.88 193 ARG A O 1
ATOM 1457 N N . VAL A 1 194 ? 8.045 8.020 -0.069 1.00 68.06 194 VAL A N 1
ATOM 1458 C CA . VAL A 1 194 ? 7.048 8.851 0.616 1.00 68.06 194 VAL A CA 1
ATOM 1459 C C . VAL A 1 194 ? 6.324 8.021 1.650 1.00 68.06 194 VAL A C 1
ATOM 1461 O O . VAL A 1 194 ? 5.664 7.055 1.292 1.00 68.06 194 VAL A O 1
ATOM 1464 N N . GLY A 1 195 ? 6.400 8.402 2.925 1.00 69.81 195 GLY A N 1
ATOM 1465 C CA . GLY A 1 195 ? 5.555 7.798 3.957 1.00 69.81 195 GLY A CA 1
ATOM 1466 C C . GLY A 1 195 ? 4.077 7.997 3.621 1.00 69.81 195 GLY A C 1
ATOM 1467 O O . GLY A 1 195 ? 3.351 7.037 3.378 1.00 69.81 195 GLY A O 1
ATOM 1468 N N . VAL A 1 196 ? 3.650 9.254 3.523 1.00 70.88 196 VAL A N 1
ATOM 1469 C CA . VAL A 1 196 ? 2.272 9.631 3.189 1.00 70.88 196 VAL A CA 1
ATOM 1470 C C . VAL A 1 196 ? 2.285 10.712 2.114 1.00 70.88 196 VAL A C 1
ATOM 1472 O O . VAL A 1 196 ? 2.943 11.736 2.283 1.00 70.88 196 VAL A O 1
ATOM 1475 N N . GLN A 1 197 ? 1.553 10.494 1.024 1.00 69.06 197 GLN A N 1
ATOM 1476 C CA . GLN A 1 197 ? 1.364 11.457 -0.055 1.00 69.06 197 GLN A CA 1
ATOM 1477 C C . GLN A 1 197 ? -0.123 11.752 -0.237 1.00 69.06 197 GLN A C 1
ATOM 1479 O O . GLN A 1 197 ? -0.954 10.845 -0.310 1.00 69.06 197 GLN A O 1
ATOM 1484 N N . SER A 1 198 ? -0.445 13.029 -0.405 1.00 61.84 198 SER A N 1
ATOM 1485 C CA . SER A 1 198 ? -1.696 13.437 -1.026 1.00 61.84 198 SER A CA 1
ATOM 1486 C C . SER A 1 198 ? -1.390 14.420 -2.149 1.00 61.84 198 SER A C 1
ATOM 1488 O O . SER A 1 198 ? -0.508 15.268 -2.024 1.00 61.84 198 SER A O 1
ATOM 1490 N N . THR A 1 199 ? -2.045 14.233 -3.291 1.00 61.16 199 THR A N 1
ATOM 1491 C CA . THR A 1 199 ? -1.892 15.112 -4.460 1.00 61.16 199 THR A CA 1
ATOM 1492 C C . THR A 1 199 ? -3.077 16.055 -4.582 1.00 61.16 199 THR A C 1
ATOM 1494 O O . THR A 1 199 ? -2.914 17.266 -4.519 1.00 61.16 199 THR A O 1
ATOM 1497 N N . THR A 1 200 ? -4.277 15.490 -4.690 1.00 61.12 200 THR A N 1
ATOM 1498 C CA . THR A 1 200 ? -5.568 16.204 -4.661 1.00 61.12 200 THR A CA 1
ATOM 1499 C C . THR A 1 200 ? -6.590 15.491 -3.769 1.00 61.12 200 THR A C 1
ATOM 1501 O O . THR A 1 200 ? -7.786 15.766 -3.843 1.00 61.12 200 THR A O 1
ATOM 1504 N N . GLY A 1 201 ? -6.133 14.526 -2.966 1.00 56.50 201 GLY A N 1
ATOM 1505 C CA . GLY A 1 201 ? -6.940 13.773 -2.009 1.00 56.50 201 GLY A CA 1
ATOM 1506 C C . GLY A 1 201 ? -6.822 14.321 -0.589 1.00 56.50 201 GLY A C 1
ATOM 1507 O O . GLY A 1 201 ? -6.310 15.417 -0.352 1.00 56.50 201 GLY A O 1
ATOM 1508 N N . THR A 1 202 ? -7.257 13.526 0.384 1.00 64.69 202 THR A N 1
ATOM 1509 C CA . THR A 1 202 ? -7.018 13.813 1.802 1.00 64.69 202 THR A CA 1
ATOM 1510 C C . THR A 1 202 ? -6.556 12.562 2.525 1.00 64.69 202 THR A C 1
ATOM 1512 O O . THR A 1 202 ? -7.195 11.514 2.421 1.00 64.69 202 THR A O 1
ATOM 1515 N N . VAL A 1 203 ? -5.499 12.687 3.321 1.00 67.50 203 VAL A N 1
ATOM 1516 C CA . VAL A 1 203 ? -5.128 11.670 4.305 1.00 67.50 203 VAL A CA 1
ATOM 1517 C C . VAL A 1 203 ? -5.330 12.269 5.689 1.00 67.50 203 VAL A C 1
ATOM 1519 O O . VAL A 1 203 ? -4.694 13.267 6.036 1.00 67.50 203 VAL A O 1
ATOM 1522 N N . ARG A 1 204 ? -6.234 11.668 6.464 1.00 73.50 204 ARG A N 1
ATOM 1523 C CA . ARG A 1 204 ? -6.478 12.008 7.863 1.00 73.50 204 ARG A CA 1
ATOM 1524 C C . ARG A 1 204 ? -5.938 10.901 8.754 1.00 73.50 204 ARG A C 1
ATOM 1526 O O . ARG A 1 204 ? -6.274 9.731 8.585 1.00 73.50 204 ARG A O 1
ATOM 1533 N N . ILE A 1 205 ? -5.133 11.294 9.730 1.00 70.62 205 ILE A N 1
ATOM 1534 C CA . ILE A 1 205 ? -4.611 10.399 10.760 1.00 70.62 205 ILE A CA 1
ATOM 1535 C C . ILE A 1 205 ? -5.041 10.998 12.097 1.00 70.62 205 ILE A C 1
ATOM 1537 O O . ILE A 1 205 ? -4.593 12.092 12.441 1.00 70.62 205 ILE A O 1
ATOM 1541 N N . SER A 1 206 ? -5.965 10.343 12.807 1.00 66.12 206 SER A N 1
ATOM 1542 C CA . SER A 1 206 ? -6.417 10.833 14.113 1.00 66.12 206 SER A CA 1
ATOM 1543 C C . SER A 1 206 ? -5.354 10.527 15.179 1.00 66.12 206 SER A C 1
ATOM 1545 O O . SER A 1 206 ? -4.916 9.373 15.270 1.00 66.12 206 SER A O 1
ATOM 1547 N N . PRO A 1 207 ? -4.929 11.505 15.989 1.00 54.19 207 PRO A N 1
ATOM 1548 C CA . PRO A 1 207 ? -3.897 11.312 16.988 1.00 54.19 207 PRO A CA 1
ATOM 1549 C C . PRO A 1 207 ? -4.523 10.900 18.320 1.00 54.19 207 PRO A C 1
ATOM 1551 O O . PRO A 1 207 ? -4.876 11.744 19.131 1.00 54.19 207 PRO A O 1
ATOM 1554 N N . ASN A 1 208 ? -4.585 9.596 18.574 1.00 53.97 208 ASN A N 1
ATOM 1555 C CA . ASN A 1 208 ? -4.511 9.103 19.956 1.00 53.97 208 ASN A CA 1
ATOM 1556 C C . ASN A 1 208 ? -3.119 8.499 20.256 1.00 53.97 208 ASN A C 1
ATOM 1558 O O . ASN A 1 208 ? -2.843 8.112 21.386 1.00 53.97 208 ASN A O 1
ATOM 1562 N N . GLY A 1 209 ? -2.213 8.511 19.264 1.00 47.59 209 GLY A N 1
ATOM 1563 C CA . GLY A 1 209 ? -0.838 8.016 19.343 1.00 47.59 209 GLY A CA 1
ATOM 1564 C C . GLY A 1 209 ? 0.123 8.762 18.407 1.00 47.59 209 GLY A C 1
ATOM 1565 O O . GLY A 1 209 ? -0.272 9.639 17.631 1.00 47.59 209 GLY A O 1
ATOM 1566 N N . LYS A 1 210 ? 1.418 8.440 18.497 1.00 52.00 210 LYS A N 1
ATOM 1567 C CA . LYS A 1 210 ? 2.507 9.072 17.738 1.00 52.00 210 LYS A CA 1
ATOM 1568 C C . LYS A 1 210 ? 2.389 8.751 16.249 1.00 52.00 210 LYS A C 1
ATOM 1570 O O . LYS A 1 210 ? 2.333 7.591 15.852 1.00 52.00 210 LYS A O 1
ATOM 1575 N N . ILE A 1 211 ? 2.477 9.780 15.408 1.00 53.03 211 ILE A N 1
ATOM 1576 C CA . ILE A 1 211 ? 2.703 9.601 13.971 1.00 53.03 211 ILE A CA 1
ATOM 1577 C C . ILE A 1 211 ? 4.208 9.413 13.751 1.00 53.03 211 ILE A C 1
ATOM 1579 O O . ILE A 1 211 ? 4.980 10.371 13.780 1.00 53.03 211 ILE A O 1
ATOM 1583 N N . ALA A 1 212 ? 4.636 8.170 13.538 1.00 54.88 212 ALA A N 1
ATOM 1584 C CA . ALA A 1 212 ? 6.014 7.862 13.164 1.00 54.88 212 ALA A CA 1
ATOM 1585 C C . ALA A 1 212 ? 6.131 7.748 11.636 1.00 54.88 212 ALA A C 1
ATOM 1587 O O . ALA A 1 212 ? 5.840 6.696 11.068 1.00 54.88 212 ALA A O 1
ATOM 1588 N N . LEU A 1 213 ? 6.574 8.830 10.986 1.00 55.44 213 LEU A N 1
ATOM 1589 C CA . LEU A 1 213 ? 7.014 8.837 9.586 1.00 55.44 213 LEU A CA 1
ATOM 1590 C C . LEU A 1 213 ? 8.540 8.712 9.566 1.00 55.44 213 LEU A C 1
ATOM 1592 O O . LEU A 1 213 ? 9.252 9.696 9.745 1.00 55.44 213 LEU A O 1
ATOM 1596 N N . THR A 1 214 ? 9.067 7.500 9.416 1.00 47.69 214 THR A N 1
ATOM 1597 C CA . THR A 1 214 ? 10.524 7.301 9.357 1.00 47.69 214 THR A CA 1
ATOM 1598 C C . THR A 1 214 ? 10.991 7.287 7.903 1.00 47.69 214 THR A C 1
ATOM 1600 O O . THR A 1 214 ? 10.857 6.272 7.221 1.00 47.69 214 THR A O 1
ATOM 1603 N N . GLU A 1 215 ? 11.549 8.411 7.440 1.00 44.44 215 GLU A N 1
ATOM 1604 C CA . GLU A 1 215 ? 12.362 8.488 6.221 1.00 44.44 215 GLU A CA 1
ATOM 1605 C C . GLU A 1 215 ? 13.765 7.936 6.504 1.00 44.44 215 GLU A C 1
ATOM 1607 O O . GLU A 1 215 ? 14.449 8.382 7.426 1.00 44.44 215 GLU A O 1
ATOM 1612 N N . LEU A 1 216 ? 14.244 7.002 5.682 1.00 35.56 216 LEU A N 1
ATOM 1613 C CA . LEU A 1 216 ? 15.670 6.686 5.627 1.00 35.56 216 LEU A CA 1
ATOM 1614 C C . LEU A 1 216 ? 16.202 7.017 4.234 1.00 35.56 216 LEU A C 1
ATOM 1616 O O . LEU A 1 216 ? 16.179 6.192 3.326 1.00 35.56 216 LEU A O 1
ATOM 1620 N N . LYS A 1 217 ? 16.721 8.248 4.162 1.00 33.31 217 LYS A N 1
ATOM 1621 C CA . LYS A 1 217 ? 17.596 8.847 3.146 1.00 33.31 217 LYS A CA 1
ATOM 1622 C C . LYS A 1 217 ? 16.951 9.165 1.784 1.00 33.31 217 LYS A C 1
ATOM 1624 O O . LYS A 1 217 ? 16.512 8.292 1.049 1.00 33.31 217 LYS A O 1
ATOM 1629 N N . THR A 1 218 ? 17.001 10.470 1.497 1.00 32.59 218 THR A N 1
ATOM 1630 C CA . THR A 1 218 ? 16.752 11.210 0.247 1.00 32.59 218 THR A CA 1
ATOM 1631 C C . THR A 1 218 ? 15.338 11.189 -0.359 1.00 32.59 218 THR A C 1
ATOM 1633 O O . THR A 1 218 ? 14.831 10.152 -0.776 1.00 32.59 218 THR A O 1
ATOM 1636 N N . PHE A 1 219 ? 14.813 12.421 -0.479 1.00 35.41 219 PHE A N 1
ATOM 1637 C CA . PHE A 1 219 ? 13.587 12.912 -1.129 1.00 35.41 219 PHE A CA 1
ATOM 1638 C C . PHE A 1 219 ? 12.255 12.733 -0.385 1.00 35.41 219 PHE A C 1
ATOM 1640 O O . PHE A 1 219 ? 11.393 11.973 -0.810 1.00 35.41 219 PHE A O 1
ATOM 1647 N N . GLY A 1 220 ? 12.107 13.544 0.668 1.00 36.16 220 GLY A N 1
ATOM 1648 C CA . GLY A 1 220 ? 11.018 14.505 0.858 1.00 36.16 220 GLY A CA 1
ATOM 1649 C C . GLY A 1 220 ? 9.597 13.963 0.994 1.00 36.16 220 GLY A C 1
ATOM 1650 O O . GLY A 1 220 ? 8.983 13.512 0.029 1.00 36.16 220 GLY A O 1
ATOM 1651 N N . ILE A 1 221 ? 8.999 14.210 2.156 1.00 36.75 221 ILE A N 1
ATOM 1652 C CA . ILE A 1 221 ? 7.554 14.370 2.307 1.00 36.75 221 ILE A CA 1
ATOM 1653 C C . ILE A 1 221 ? 7.073 15.439 1.302 1.00 36.75 221 ILE A C 1
ATOM 1655 O O . ILE A 1 221 ? 7.221 16.637 1.535 1.00 36.75 221 ILE A O 1
ATOM 1659 N N . VAL A 1 222 ? 6.479 15.028 0.177 1.00 41.31 222 VAL A N 1
ATOM 1660 C CA . VAL A 1 222 ? 5.736 15.942 -0.708 1.00 41.31 222 VAL A CA 1
ATOM 1661 C C . VAL A 1 222 ? 4.361 16.156 -0.080 1.00 41.31 222 VAL A C 1
ATOM 1663 O O . VAL A 1 222 ? 3.432 15.366 -0.257 1.00 41.31 222 VAL A O 1
ATOM 1666 N N . GLN A 1 223 ? 4.276 17.195 0.747 1.00 39.66 223 GLN A N 1
ATOM 1667 C CA . GLN A 1 223 ? 3.125 17.505 1.584 1.00 39.66 223 GLN A CA 1
ATOM 1668 C C . GLN A 1 223 ? 2.183 18.476 0.863 1.00 39.66 223 GLN A C 1
ATOM 1670 O O . GLN A 1 223 ? 2.386 19.682 0.891 1.00 39.66 223 GLN A O 1
ATOM 1675 N N . ASN A 1 224 ? 1.115 17.948 0.268 1.00 29.72 224 ASN A N 1
ATOM 1676 C CA . ASN A 1 224 ? -0.099 18.714 -0.015 1.00 29.72 224 ASN A CA 1
ATOM 1677 C C . ASN A 1 224 ? -1.274 17.983 0.653 1.00 29.72 224 ASN A C 1
ATOM 1679 O O . ASN A 1 224 ? -1.775 17.003 0.119 1.00 29.72 224 ASN A O 1
ATOM 1683 N N . GLY A 1 225 ? -1.698 18.415 1.848 1.00 31.41 225 GLY A N 1
ATOM 1684 C CA . GLY A 1 225 ? -2.951 17.938 2.462 1.00 31.41 225 GLY A CA 1
ATOM 1685 C C . GLY A 1 225 ? -2.865 16.778 3.469 1.00 31.41 225 GLY A C 1
ATOM 1686 O O . GLY A 1 225 ? -3.812 15.995 3.566 1.00 31.41 225 GLY A O 1
ATOM 1687 N N . ILE A 1 226 ? -1.782 16.664 4.248 1.00 44.03 226 ILE A N 1
ATOM 1688 C CA . ILE A 1 226 ? -1.802 15.859 5.486 1.00 44.03 226 ILE A CA 1
ATOM 1689 C C . ILE A 1 226 ? -2.412 16.723 6.597 1.00 44.03 226 ILE A C 1
ATOM 1691 O O . ILE A 1 226 ? -1.798 17.699 7.021 1.00 44.03 226 ILE A O 1
ATOM 1695 N N . CYS A 1 227 ? -3.610 16.371 7.071 1.00 38.12 227 CYS A N 1
ATOM 1696 C CA . CYS A 1 227 ? -4.210 16.990 8.254 1.00 38.12 227 CYS A CA 1
ATOM 1697 C C . CYS A 1 227 ? -3.983 16.075 9.463 1.00 38.12 227 CYS A C 1
ATOM 1699 O O . CYS A 1 227 ? -4.597 15.010 9.574 1.00 38.12 227 CYS A O 1
ATOM 1701 N N . VAL A 1 228 ? -3.089 16.499 10.356 1.00 37.00 228 VAL A N 1
ATOM 1702 C CA . VAL A 1 228 ? -2.969 15.949 11.710 1.00 37.00 228 VAL A CA 1
ATOM 1703 C C . VAL A 1 228 ? -3.878 16.802 12.595 1.00 37.00 228 VAL A C 1
ATOM 1705 O O . VAL A 1 228 ? -3.536 17.943 12.891 1.00 37.00 228 VAL A O 1
ATOM 1708 N N . SER A 1 229 ? -5.070 16.308 12.942 1.00 29.98 229 SER A N 1
ATOM 1709 C CA . SER A 1 229 ? -5.978 17.034 13.843 1.00 29.98 229 SER A CA 1
ATOM 1710 C C . SER A 1 229 ? -5.644 16.677 15.287 1.00 29.98 229 SER A C 1
ATOM 1712 O O . SER A 1 229 ? -6.088 15.619 15.718 1.00 29.98 229 SER A O 1
ATOM 1714 N N . LEU A 1 230 ? -4.846 17.505 15.973 1.00 28.47 230 LEU A N 1
ATOM 1715 C CA . LEU A 1 230 ? -4.602 17.411 17.423 1.00 28.47 230 LEU A CA 1
ATOM 1716 C C . LEU A 1 230 ? -5.908 17.443 18.228 1.00 28.47 230 LEU A C 1
ATOM 1718 O O . LEU A 1 230 ? -6.849 18.139 17.779 1.00 28.47 230 LEU A O 1
#

Foldseek 3Di:
DEDAAEFQDEEELEEADAQEEAEAEAEADEAEQEYEYEHNDPADDAQDAGQYEYESYEWEQQYEYEYEYLEYEQEYAYDDQFNHERDHDPPDPDPCRSEHESYHFDYCDPDVPDPDDPHAYEYEYANPNEEYEQEYHTENYQHYERYEHEDAHEYEYHHLEYYEFEFHYPPPDHSNVVNCCVVPVPDPDPSDRESYDYDPYEYEYEDNYDYDYDDDDDDDHPDDHHDHDD

Sequence (230 aa):
MNVKVHKDTHHFGIHNLNNTDVHLTAEDSDNVIEIKGELADLMPTGNVESTSFLRGIETAFKSNTVLTGNNNKISIATEGKGLGLGVNGLQSNSPYSGHTTGIFINNQSSDLTQPSLDGISTIKLKAVKGNNEVNLNVKHHASVKGIIASHSAKATLEAEGDNIVRVKNPDTNTALIDALKKQYPNASKELYRVGVQSTTGTVRISPNGKIALTELKTFGIVQNGICVSL

Secondary structure (DSSP, 8-state):
-EEEE-TT-EEEEEEEESS-EEEEEETTS-EEEEEEEEE-SPPP-SS--B--EEEEEEEESS-EEEEEES-EEEEEEEETT-S---B--TT-SSTTTT-EEEEEEE---SSTTS---SS--EEEEEESSS-EEEEEE--S-S-EEEEEEETT-EEEEEESS-EEEEEE---SS-HHHHHHHHH-TT------EEEEEESSSEEEE--SS--EEEE-SSS---BSSEEE--

Organism: NCBI:txid295996

Radius of gyration: 17.05 Å; chains: 1; bounding box: 42×34×43 Å

pLDDT: mean 74.0, std 18.77, range [28.47, 98.0]